Protein AF-A0A0F0ESM4-F1 (afdb_monomer_lite)

pLDDT: mean 70.21, std 18.73, range [29.78, 91.31]

Sequence (349 aa):
MLACLIRNGVKQRDPADWIFMKKVTIARRLRLSEATVYRCLAALEGAGLIEREEQRQSACNLKALGRIRLSVQAIWNLGLASTQTSREMVATARTIDLQDRGPTRRLPNLAPVRDVNLPPQQSSSKKQSPGASPFIRVLGKAVPSELAWLVTQNGLALTGLFALMKRAKAVGHRLSSVIAVVSDALIPLKGRELFAYIQALLSKTVDYTFVAEQQATQAQADRAKGEAAAAVAAEISDVVSRLRGVQVTRADGAVLSVDEASVVIEKAGRRAAAPHGLALDLLREMAASQANDGQLAFARPCPDPVKRGRSLAVMEAQLAAARGILRGGSLPAHLTRCATRPALQGGEG

Radius of gyration: 39.27 Å; chains: 1; bounding box: 114×88×101 Å

Secondary structure (DSSP, 8-state):
-HHHHHHHH--SS-TTSPB---HHHHHHHHT--HHHHHHHHHHHHHTTSEEE------TTS--PPPPEEE-HHHHHHTT---S--SSS--S--------------------------------------SS--SEEEETTEEEEHHHHHHHHTS---HHHHHHHHHHHHHHT--HHHHHHHHHHHHSS--HHHHHHHHHHHHTS---HHHHHHHHHHHHHHHHHHHHHHHHHHHHHHHHHHHHTT-EEE-TTSPEEEE-SS-EEEEETTEEEEE-TTT-HHHHHHHHHHHHH-SS----PPPP-----TTHHHHHHHHHHHHHHHHH----------------------

Structure (mmCIF, N/CA/C/O backbone):
data_AF-A0A0F0ESM4-F1
#
_entry.id   AF-A0A0F0ESM4-F1
#
loop_
_atom_site.group_PDB
_atom_site.id
_atom_site.type_symbol
_atom_site.label_atom_id
_atom_site.label_alt_id
_atom_site.label_comp_id
_atom_site.label_asym_id
_atom_site.label_entity_id
_atom_site.label_seq_id
_atom_site.pdbx_PDB_ins_code
_atom_site.Cartn_x
_atom_site.Cartn_y
_atom_site.Cartn_z
_atom_site.occupancy
_atom_site.B_iso_or_equiv
_atom_site.auth_seq_id
_atom_site.auth_comp_id
_atom_site.auth_asym_id
_atom_site.auth_atom_id
_atom_site.pdbx_PDB_model_num
ATOM 1 N N . MET A 1 1 ? 4.272 4.291 -19.630 1.00 78.56 1 MET A N 1
ATOM 2 C CA . MET A 1 1 ? 3.564 5.531 -19.231 1.00 78.56 1 MET A CA 1
ATOM 3 C C . MET A 1 1 ? 2.651 6.082 -20.328 1.00 78.56 1 MET A C 1
ATOM 5 O O . MET A 1 1 ? 1.494 6.331 -20.021 1.00 78.56 1 MET A O 1
ATOM 9 N N . LEU A 1 2 ? 3.102 6.205 -21.584 1.00 79.88 2 LEU A N 1
ATOM 10 C CA . LEU A 1 2 ? 2.276 6.682 -22.710 1.00 79.88 2 LEU A CA 1
ATOM 11 C C . LEU A 1 2 ? 0.909 5.972 -22.819 1.00 79.88 2 LEU A C 1
ATOM 13 O O . LEU A 1 2 ? -0.123 6.629 -22.870 1.00 79.88 2 LEU A O 1
ATOM 17 N N . ALA A 1 3 ? 0.875 4.640 -22.705 1.00 81.06 3 ALA A N 1
ATOM 18 C CA . ALA A 1 3 ? -0.374 3.866 -22.694 1.00 81.06 3 ALA A CA 1
ATOM 19 C C . ALA A 1 3 ? -1.364 4.275 -21.581 1.00 81.06 3 ALA A C 1
ATOM 21 O O . ALA A 1 3 ? -2.575 4.216 -21.768 1.00 81.06 3 ALA A O 1
ATOM 22 N N . CYS A 1 4 ? -0.870 4.719 -20.420 1.00 81.69 4 CYS A N 1
ATOM 23 C CA . CYS A 1 4 ? -1.721 5.209 -19.334 1.00 81.69 4 CYS A CA 1
ATOM 24 C C . CYS A 1 4 ? -2.320 6.582 -19.654 1.00 81.69 4 CYS A C 1
ATOM 26 O O . CYS A 1 4 ? -3.448 6.844 -19.242 1.00 81.69 4 CYS A O 1
ATOM 28 N N . LEU A 1 5 ? -1.599 7.437 -20.386 1.00 82.00 5 LEU A N 1
ATOM 29 C CA . LEU A 1 5 ? -2.140 8.707 -20.876 1.00 82.00 5 LEU A CA 1
ATOM 30 C C . LEU A 1 5 ? -3.226 8.453 -21.925 1.00 82.00 5 LEU A C 1
ATOM 32 O O . LEU A 1 5 ? -4.318 8.998 -21.807 1.00 82.00 5 LEU A O 1
ATOM 36 N N . ILE A 1 6 ? -2.968 7.546 -22.872 1.00 83.31 6 ILE A N 1
ATOM 37 C CA . ILE A 1 6 ? -3.933 7.176 -23.917 1.00 83.31 6 ILE A CA 1
ATOM 38 C C . ILE A 1 6 ? -5.213 6.611 -23.304 1.00 83.31 6 ILE A C 1
ATOM 40 O O . ILE A 1 6 ? -6.299 7.118 -23.555 1.00 83.31 6 ILE A O 1
ATOM 44 N N . ARG A 1 7 ? -5.089 5.612 -22.428 1.00 81.62 7 ARG A N 1
ATOM 45 C CA . ARG A 1 7 ? -6.242 4.911 -21.848 1.00 81.62 7 ARG A CA 1
ATOM 46 C C . ARG A 1 7 ? -7.149 5.800 -20.996 1.00 81.62 7 ARG A C 1
ATOM 48 O O . ARG A 1 7 ? -8.327 5.498 -20.854 1.00 81.62 7 ARG A O 1
ATOM 55 N N . ASN A 1 8 ? -6.596 6.828 -20.357 1.00 77.62 8 ASN A N 1
ATOM 56 C CA . ASN A 1 8 ? -7.287 7.540 -19.279 1.00 77.62 8 ASN A CA 1
ATOM 57 C C . ASN A 1 8 ? -7.482 9.031 -19.539 1.00 77.62 8 ASN A C 1
ATOM 59 O O . ASN A 1 8 ? -8.135 9.694 -18.738 1.00 77.62 8 ASN A O 1
ATOM 63 N N . GLY A 1 9 ? -6.852 9.561 -20.582 1.00 71.62 9 GLY A N 1
ATOM 64 C CA . GLY A 1 9 ? -6.777 10.990 -20.831 1.00 71.62 9 GLY A CA 1
ATOM 65 C C . GLY A 1 9 ? -7.194 11.393 -22.237 1.00 71.62 9 GLY A C 1
ATOM 66 O O . GLY A 1 9 ? -7.845 12.420 -22.388 1.00 71.62 9 GLY A O 1
ATOM 67 N N . VAL A 1 10 ? -6.845 10.601 -23.254 1.00 79.69 10 VAL A N 1
ATOM 68 C CA . VAL A 1 10 ? -7.105 10.957 -24.655 1.00 79.69 10 VAL A CA 1
ATOM 69 C C . VAL A 1 10 ? -8.599 10.846 -24.955 1.00 79.69 10 VAL A C 1
ATOM 71 O O . VAL A 1 10 ? -9.215 9.801 -24.735 1.00 79.69 10 VAL A O 1
ATOM 74 N N . LYS A 1 11 ? -9.186 11.925 -25.481 1.00 79.56 11 LYS A N 1
ATOM 75 C CA . LYS A 1 11 ? -10.552 11.909 -26.010 1.00 79.56 11 LYS A CA 1
ATOM 76 C C . LYS A 1 11 ? -10.543 11.130 -27.325 1.00 79.56 11 LYS A C 1
ATOM 78 O O . LYS A 1 11 ? -9.785 11.456 -28.227 1.00 79.56 11 LYS A O 1
ATOM 83 N N . GLN A 1 12 ? -11.397 10.114 -27.449 1.00 71.81 12 GLN A N 1
ATOM 84 C CA . GLN A 1 12 ? -11.452 9.271 -28.656 1.00 71.81 12 GLN A CA 1
ATOM 85 C C . GLN A 1 12 ? -11.891 10.030 -29.915 1.00 71.81 12 GLN A C 1
ATOM 87 O O . GLN A 1 12 ? -11.566 9.606 -31.017 1.00 71.81 12 GLN A O 1
ATOM 92 N N . ARG A 1 13 ? -12.644 11.125 -29.748 1.00 71.94 13 ARG A N 1
ATOM 93 C CA . ARG A 1 13 ? -13.115 11.961 -30.859 1.00 71.94 13 ARG A CA 1
ATOM 94 C C . ARG A 1 13 ? -12.025 12.907 -31.364 1.00 71.94 13 ARG A C 1
ATOM 96 O O . ARG A 1 13 ? -11.857 13.013 -32.567 1.00 71.94 13 ARG A O 1
ATOM 103 N N . ASP A 1 14 ? -11.241 13.477 -30.445 1.00 79.56 14 ASP A N 1
ATOM 104 C CA . ASP A 1 14 ? -10.192 14.456 -30.742 1.00 79.56 14 ASP A CA 1
ATOM 105 C C . ASP A 1 14 ? -8.893 14.097 -30.000 1.00 79.56 14 ASP A C 1
ATOM 107 O O . ASP A 1 14 ? -8.667 14.551 -28.871 1.00 79.56 14 ASP A O 1
ATOM 111 N N . PRO A 1 15 ? -8.012 13.275 -30.600 1.00 77.62 15 PRO A N 1
ATOM 112 C CA . PRO A 1 15 ? -6.789 12.823 -29.940 1.00 77.62 15 PRO A CA 1
ATOM 113 C C . PRO A 1 15 ? -5.723 13.923 -29.795 1.00 77.62 15 PRO A C 1
ATOM 115 O O . PRO A 1 15 ? -4.768 13.747 -29.038 1.00 77.62 15 PRO A O 1
ATOM 118 N N . ALA A 1 16 ? -5.892 15.045 -30.505 1.00 78.50 16 ALA A N 1
ATOM 119 C CA . ALA A 1 16 ? -5.021 16.219 -30.457 1.00 78.50 16 ALA A CA 1
ATOM 120 C C . ALA A 1 16 ? -5.404 17.232 -29.361 1.00 78.50 16 ALA A C 1
ATOM 122 O O . ALA A 1 16 ? -4.662 18.189 -29.127 1.00 78.50 16 ALA A O 1
ATOM 123 N N . ASP A 1 17 ? -6.550 17.045 -28.699 1.00 83.19 17 ASP A N 1
ATOM 124 C CA . ASP A 1 17 ? -7.025 17.980 -27.682 1.00 83.19 17 ASP A CA 1
ATOM 125 C C . ASP A 1 17 ? -6.232 17.863 -26.367 1.00 83.19 17 ASP A C 1
ATOM 127 O O . ASP A 1 17 ? -5.601 16.852 -26.044 1.00 83.19 17 ASP A O 1
ATOM 131 N N . TRP A 1 18 ? -6.275 18.935 -25.586 1.00 83.50 18 TRP A N 1
ATOM 132 C CA . TRP A 1 18 ? -5.591 19.068 -24.315 1.00 83.50 18 TRP A CA 1
ATOM 133 C C . TRP A 1 18 ? -6.211 18.180 -23.230 1.00 83.50 18 TRP A C 1
ATOM 135 O O . TRP A 1 18 ? -7.391 18.269 -22.887 1.00 83.50 18 TRP A O 1
ATOM 145 N N . ILE A 1 19 ? -5.370 17.358 -22.612 1.00 85.19 19 ILE A N 1
ATOM 146 C CA . ILE A 1 19 ? -5.735 16.412 -21.563 1.00 85.19 19 ILE A CA 1
ATOM 147 C C . ILE A 1 19 ? -5.341 16.989 -20.212 1.00 85.19 19 ILE A C 1
ATOM 149 O O . ILE A 1 19 ? -4.176 17.303 -19.952 1.00 85.19 19 ILE A O 1
ATOM 153 N N . PHE A 1 20 ? -6.308 17.050 -19.301 1.00 83.31 20 PHE A N 1
ATOM 154 C CA . PHE A 1 20 ? -6.043 17.364 -17.907 1.00 83.31 20 PHE A CA 1
ATOM 155 C C . PHE A 1 20 ? -5.960 16.083 -17.074 1.00 83.31 20 PHE A C 1
ATOM 157 O O . PHE A 1 20 ? -6.947 15.366 -16.912 1.00 83.31 20 PHE A O 1
ATOM 164 N N . MET A 1 21 ? -4.787 15.797 -16.506 1.00 78.69 21 MET A N 1
ATOM 165 C CA . MET A 1 21 ? -4.606 14.664 -15.598 1.00 78.69 21 MET A CA 1
ATOM 166 C C . MET A 1 21 ? -3.721 15.046 -14.413 1.00 78.69 21 MET A C 1
ATOM 168 O O . MET A 1 21 ? -2.593 15.512 -14.575 1.00 78.69 21 MET A O 1
ATOM 172 N N . LYS A 1 22 ? -4.225 14.822 -13.193 1.00 80.25 22 LYS A N 1
ATOM 173 C CA . LYS A 1 22 ? -3.460 15.079 -11.965 1.00 80.25 22 LYS A CA 1
ATOM 174 C C . LYS A 1 22 ? -2.271 14.114 -11.867 1.00 80.25 22 LYS A C 1
ATOM 176 O O . LYS A 1 22 ? -2.412 12.914 -12.106 1.00 80.25 22 LYS A O 1
ATOM 181 N N . LYS A 1 23 ? -1.116 14.620 -11.420 1.00 78.56 23 LYS A N 1
ATOM 182 C CA . LYS A 1 23 ? 0.131 13.843 -11.243 1.00 78.56 23 LYS A CA 1
ATOM 183 C C . LYS A 1 23 ? -0.050 12.668 -10.293 1.00 78.56 23 LYS A C 1
ATOM 185 O O . LYS A 1 23 ? 0.299 11.545 -10.638 1.00 78.56 23 LYS A O 1
ATOM 190 N N . VAL A 1 24 ? -0.700 12.930 -9.159 1.00 82.00 24 VAL A N 1
ATOM 191 C CA . VAL A 1 24 ? -1.067 11.927 -8.151 1.00 82.00 24 VAL A CA 1
ATOM 192 C C . VAL A 1 24 ? -1.849 10.774 -8.789 1.00 82.00 24 VAL A C 1
ATOM 194 O O . VAL A 1 24 ? -1.644 9.611 -8.456 1.00 82.00 24 VAL A O 1
ATOM 197 N N . THR A 1 25 ? -2.739 11.074 -9.741 1.00 84.12 25 THR A N 1
ATOM 198 C CA . THR A 1 25 ? -3.546 10.060 -10.428 1.00 84.12 25 THR A CA 1
ATOM 199 C C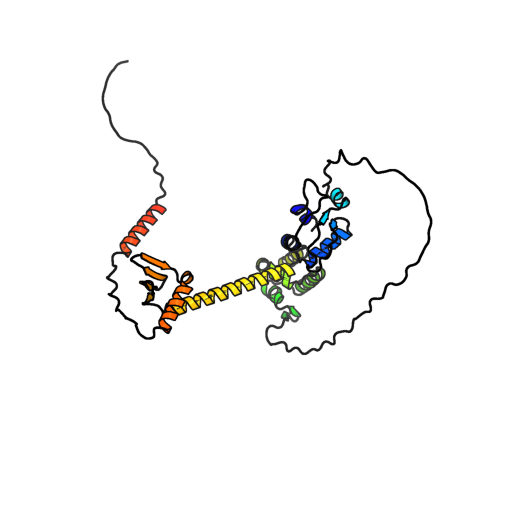 . THR A 1 25 ? -2.692 9.193 -11.350 1.00 84.12 25 THR A C 1
ATOM 201 O O . THR A 1 25 ? -2.865 7.976 -11.349 1.00 84.12 25 THR A O 1
ATOM 204 N N . ILE A 1 26 ? -1.749 9.787 -12.091 1.00 84.12 26 ILE A N 1
ATOM 205 C CA . ILE A 1 26 ? -0.805 9.044 -12.943 1.00 84.12 26 ILE A CA 1
ATOM 206 C C . ILE A 1 26 ? 0.100 8.158 -12.080 1.00 84.12 26 ILE A C 1
ATOM 208 O O . ILE A 1 26 ? 0.214 6.961 -12.342 1.00 84.12 26 ILE A O 1
ATOM 212 N N . ALA A 1 27 ? 0.683 8.734 -11.027 1.00 86.25 27 ALA A N 1
ATOM 213 C CA . ALA A 1 27 ? 1.544 8.051 -10.066 1.00 86.25 27 ALA A CA 1
ATOM 214 C C . ALA A 1 27 ? 0.832 6.844 -9.442 1.00 86.25 27 ALA A C 1
ATOM 216 O O . ALA A 1 27 ? 1.326 5.719 -9.505 1.00 86.25 27 ALA A O 1
ATOM 217 N N . ARG A 1 28 ? -0.398 7.041 -8.951 1.00 84.88 28 ARG A N 1
ATOM 218 C CA . ARG A 1 28 ? -1.210 5.976 -8.349 1.00 84.88 28 ARG A CA 1
ATOM 219 C C . ARG A 1 28 ? -1.570 4.872 -9.342 1.00 84.88 28 ARG A C 1
ATOM 221 O O . ARG A 1 28 ? -1.505 3.700 -8.985 1.00 84.88 28 ARG A O 1
ATOM 228 N N . ARG A 1 29 ? -1.948 5.218 -10.579 1.00 85.38 29 ARG A N 1
ATOM 229 C CA . ARG A 1 29 ? -2.341 4.225 -11.599 1.00 85.38 29 ARG A CA 1
ATOM 230 C C . ARG A 1 29 ? -1.160 3.407 -12.108 1.00 85.38 29 ARG A C 1
ATOM 232 O O . ARG A 1 29 ? -1.324 2.223 -12.374 1.00 85.38 29 ARG A O 1
ATOM 239 N N . LEU A 1 30 ? 0.009 4.029 -12.232 1.00 85.06 30 LEU A N 1
ATOM 240 C CA . LEU A 1 30 ? 1.229 3.356 -12.676 1.00 85.06 30 LEU A CA 1
ATOM 241 C C . LEU A 1 30 ? 2.026 2.725 -11.528 1.00 85.06 30 LEU A C 1
ATOM 243 O O . LEU A 1 30 ? 2.968 1.991 -11.804 1.00 85.06 30 LEU A O 1
ATOM 247 N N . ARG A 1 31 ? 1.650 2.987 -10.267 1.00 84.12 31 ARG A N 1
ATOM 248 C CA . ARG A 1 31 ? 2.426 2.630 -9.066 1.00 84.12 31 ARG A CA 1
ATOM 249 C C . ARG A 1 31 ? 3.876 3.116 -9.165 1.00 84.12 31 ARG A C 1
ATOM 251 O O . ARG A 1 31 ? 4.817 2.375 -8.895 1.00 84.12 31 ARG A O 1
ATOM 258 N N . LEU A 1 32 ? 4.025 4.364 -9.600 1.00 86.31 32 LEU A N 1
ATOM 259 C CA . LEU A 1 32 ? 5.301 5.061 -9.722 1.00 86.31 32 LEU A CA 1
ATOM 260 C C . LEU A 1 32 ? 5.313 6.269 -8.793 1.00 86.31 32 LEU A C 1
ATOM 262 O O . LEU A 1 32 ? 4.263 6.858 -8.531 1.00 86.31 32 LEU A O 1
ATOM 266 N N . SER A 1 33 ? 6.498 6.673 -8.340 1.00 84.19 33 SER A N 1
ATOM 267 C CA . SER A 1 33 ? 6.639 7.925 -7.597 1.00 84.19 33 SER A CA 1
ATOM 268 C C . SER A 1 33 ? 6.322 9.126 -8.497 1.00 84.19 33 SER A C 1
ATOM 270 O O . SER A 1 33 ? 6.526 9.079 -9.715 1.00 84.19 33 SER A O 1
ATOM 272 N N . GLU A 1 34 ? 5.869 10.242 -7.921 1.00 84.62 34 GLU A N 1
ATOM 273 C CA . GLU A 1 34 ? 5.631 11.457 -8.712 1.00 84.62 34 GLU A CA 1
ATOM 274 C C . GLU A 1 34 ? 6.901 11.928 -9.427 1.00 84.62 34 GLU A C 1
ATOM 276 O O . GLU A 1 34 ? 6.844 12.307 -10.595 1.00 84.62 34 GLU A O 1
ATOM 281 N N . ALA A 1 35 ? 8.061 11.828 -8.770 1.00 81.62 35 ALA A N 1
ATOM 282 C CA . ALA A 1 35 ? 9.357 12.149 -9.361 1.00 81.62 35 ALA A CA 1
ATOM 283 C C . ALA A 1 35 ? 9.656 11.290 -10.601 1.00 81.62 35 ALA A C 1
ATOM 285 O O . ALA A 1 35 ? 10.100 11.818 -11.623 1.00 81.62 35 ALA A O 1
ATOM 286 N N . THR A 1 36 ? 9.364 9.986 -10.549 1.00 86.19 36 THR A N 1
ATOM 287 C CA . THR A 1 36 ? 9.489 9.085 -11.705 1.00 86.19 36 THR A CA 1
ATOM 288 C C . THR A 1 36 ? 8.527 9.497 -12.818 1.00 86.19 36 THR A C 1
ATOM 290 O O . THR A 1 36 ? 8.924 9.554 -13.981 1.00 86.19 36 THR A O 1
ATOM 293 N N . VAL A 1 37 ? 7.287 9.873 -12.480 1.00 86.88 37 VAL A N 1
ATOM 294 C CA . VAL A 1 37 ? 6.314 10.386 -13.459 1.00 86.88 37 VAL A CA 1
ATOM 295 C C . VAL A 1 37 ? 6.855 11.628 -14.169 1.00 86.88 37 VAL A C 1
ATOM 297 O O . VAL A 1 37 ? 6.803 11.677 -15.395 1.00 86.88 37 VAL A O 1
ATOM 300 N N . TYR A 1 38 ? 7.438 12.592 -13.449 1.00 86.12 38 TYR A N 1
ATOM 301 C CA . TYR A 1 38 ? 8.061 13.769 -14.067 1.00 86.12 38 TYR A CA 1
ATOM 302 C C . TYR A 1 38 ? 9.200 13.407 -15.020 1.00 86.12 38 TYR A C 1
ATOM 304 O O . TYR A 1 38 ? 9.242 13.921 -16.136 1.00 86.12 38 TYR A O 1
ATOM 312 N N . ARG A 1 39 ? 10.107 12.514 -14.604 1.00 84.44 39 ARG A N 1
ATOM 313 C CA . ARG A 1 39 ? 11.240 12.077 -15.436 1.00 84.44 39 ARG A CA 1
ATOM 314 C C . ARG A 1 39 ? 10.766 11.394 -16.708 1.00 84.44 39 ARG A C 1
ATOM 316 O O . ARG A 1 39 ? 11.224 11.717 -17.798 1.00 84.44 39 ARG A O 1
ATOM 323 N N . CYS A 1 40 ? 9.815 10.477 -16.579 1.00 86.19 40 CYS A N 1
ATOM 324 C CA . CYS A 1 40 ? 9.265 9.782 -17.726 1.00 86.19 40 CYS A CA 1
ATOM 325 C C . CYS A 1 40 ? 8.470 10.737 -18.629 1.00 86.19 40 CYS A C 1
ATOM 327 O O . CYS A 1 40 ? 8.483 10.561 -19.842 1.00 86.19 40 CYS A O 1
ATOM 329 N N . LEU A 1 41 ? 7.781 11.742 -18.071 1.00 87.19 41 LEU A N 1
ATOM 330 C CA . LEU A 1 41 ? 7.069 12.727 -18.881 1.00 87.19 41 LEU A CA 1
ATOM 331 C C . LEU A 1 41 ? 8.103 13.527 -19.677 1.00 87.19 41 LEU A C 1
ATOM 333 O O . LEU A 1 41 ? 7.881 13.776 -20.860 1.00 87.19 41 LEU A O 1
ATOM 337 N N . ALA A 1 42 ? 9.217 13.926 -19.050 1.00 86.06 42 ALA A N 1
ATOM 338 C CA . ALA A 1 42 ? 10.288 14.682 -19.703 1.00 86.06 42 ALA A CA 1
ATOM 339 C C . ALA A 1 42 ? 10.932 13.871 -20.831 1.00 86.06 42 ALA A C 1
ATOM 341 O O . ALA A 1 42 ? 11.174 14.403 -21.907 1.00 86.06 42 ALA A O 1
ATOM 342 N N . ALA A 1 43 ? 11.117 12.566 -20.624 1.00 88.19 43 ALA A N 1
ATOM 343 C CA . ALA A 1 43 ? 11.586 11.662 -21.668 1.00 88.19 43 ALA A CA 1
ATOM 344 C C . ALA A 1 43 ? 10.604 11.563 -22.852 1.00 88.19 43 ALA A C 1
ATOM 346 O O . ALA A 1 43 ? 11.037 11.547 -23.997 1.00 88.19 43 ALA A O 1
ATOM 347 N N . LEU A 1 44 ? 9.288 11.525 -22.599 1.00 87.81 44 LEU A N 1
ATOM 348 C CA . LEU A 1 44 ? 8.276 11.498 -23.667 1.00 87.81 44 LEU A CA 1
ATOM 349 C C . LEU A 1 44 ? 8.190 12.818 -24.445 1.00 87.81 44 LEU A C 1
ATOM 351 O O . LEU A 1 44 ? 7.929 12.802 -25.644 1.00 87.81 44 LEU A O 1
ATOM 355 N N . GLU A 1 45 ? 8.400 13.943 -23.766 1.00 88.88 45 GLU A N 1
ATOM 356 C CA . GLU A 1 45 ? 8.465 15.272 -24.381 1.00 88.88 45 GLU A CA 1
ATOM 357 C C . GLU A 1 45 ? 9.730 15.418 -25.234 1.00 88.88 45 GLU A C 1
ATOM 359 O O . GLU A 1 45 ? 9.644 15.807 -26.393 1.00 88.88 45 GLU A O 1
ATOM 364 N N . GLY A 1 46 ? 10.888 14.991 -24.718 1.00 85.19 46 GLY A N 1
ATOM 365 C CA . GLY A 1 46 ? 12.139 14.951 -25.484 1.00 85.19 46 GLY A CA 1
ATOM 366 C C . GLY A 1 46 ? 12.097 13.993 -26.680 1.00 85.19 46 GLY A C 1
ATOM 367 O O . GLY A 1 46 ? 12.766 14.233 -27.678 1.00 85.19 46 GLY A O 1
ATOM 368 N N . ALA A 1 47 ? 11.281 12.937 -26.612 1.00 86.75 47 ALA A N 1
ATOM 369 C CA . ALA A 1 47 ? 11.014 12.037 -27.735 1.00 86.75 47 ALA A CA 1
ATOM 370 C C . ALA A 1 47 ? 9.981 12.590 -28.738 1.00 86.75 47 ALA A C 1
ATOM 372 O O . ALA A 1 47 ? 9.635 11.895 -29.691 1.00 86.75 47 ALA A O 1
ATOM 373 N N . GLY A 1 48 ? 9.446 13.796 -28.514 1.00 86.06 48 GLY A N 1
ATOM 374 C CA . GLY A 1 48 ? 8.462 14.425 -29.392 1.00 86.06 48 GLY A CA 1
ATOM 375 C C . GLY A 1 48 ? 7.112 13.709 -29.424 1.00 86.06 48 GLY A C 1
ATOM 376 O O . GLY A 1 48 ? 6.378 13.862 -30.392 1.00 86.06 48 GLY A O 1
ATOM 377 N N . LEU A 1 49 ? 6.769 12.907 -28.406 1.00 87.06 49 LEU A N 1
ATOM 378 C CA . LEU A 1 49 ? 5.513 12.141 -28.361 1.00 87.06 49 LEU A CA 1
ATOM 379 C C . LEU A 1 49 ? 4.381 12.878 -27.635 1.00 87.06 49 LEU A C 1
ATOM 381 O O . LEU A 1 49 ? 3.202 12.587 -27.839 1.00 87.06 49 LEU A O 1
ATOM 385 N N . ILE A 1 50 ? 4.734 13.805 -26.751 1.00 89.12 50 ILE A N 1
ATOM 386 C CA . ILE A 1 50 ? 3.780 14.622 -26.007 1.00 89.12 50 ILE A CA 1
ATOM 387 C C . ILE A 1 50 ? 4.228 16.074 -26.030 1.00 89.12 50 ILE A C 1
ATOM 389 O O . ILE A 1 50 ? 5.423 16.360 -26.047 1.00 89.12 50 ILE A O 1
ATOM 393 N N . GLU A 1 51 ? 3.263 16.972 -25.932 1.00 88.19 51 GLU A N 1
ATOM 394 C CA . GLU A 1 51 ? 3.496 18.396 -25.755 1.00 88.19 51 GLU A CA 1
ATOM 395 C C . GLU A 1 51 ? 2.821 18.851 -24.465 1.00 88.19 51 GLU A C 1
ATOM 397 O O . GLU A 1 51 ? 1.753 18.355 -24.083 1.00 88.19 51 GLU A O 1
ATOM 402 N N . ARG A 1 52 ? 3.465 19.779 -23.760 1.00 85.81 52 ARG A N 1
ATOM 403 C CA . ARG A 1 52 ? 2.956 20.308 -22.498 1.00 85.81 52 ARG A CA 1
ATOM 404 C C . ARG A 1 52 ? 2.662 21.783 -22.624 1.00 85.81 52 ARG A C 1
ATOM 406 O O . ARG A 1 52 ? 3.462 22.539 -23.162 1.00 85.81 52 ARG A O 1
ATOM 413 N N . GLU A 1 53 ? 1.528 22.182 -22.072 1.00 81.75 53 GLU A N 1
ATOM 414 C CA . GLU A 1 53 ? 1.198 23.586 -21.918 1.00 81.75 53 GLU A CA 1
ATOM 415 C C . GLU A 1 53 ? 2.185 24.222 -20.934 1.00 81.75 53 GLU A C 1
ATOM 417 O O . GLU A 1 53 ? 2.394 23.720 -19.820 1.00 81.75 53 GLU A O 1
ATOM 422 N N . GLU A 1 54 ? 2.822 25.310 -21.368 1.00 63.84 54 GLU A N 1
ATOM 423 C CA . GLU A 1 54 ? 3.821 26.013 -20.578 1.00 63.84 54 GLU A CA 1
ATOM 424 C C . GLU A 1 54 ? 3.170 26.564 -19.305 1.00 63.84 54 GLU A C 1
ATOM 426 O O . GLU A 1 54 ? 2.207 27.335 -19.326 1.00 63.84 54 GLU A O 1
ATOM 431 N N . GLN A 1 55 ? 3.666 26.105 -18.159 1.00 65.19 55 GLN A N 1
ATOM 432 C CA . GLN A 1 55 ? 3.085 26.451 -16.871 1.00 65.19 55 GLN A CA 1
ATOM 433 C C . GLN A 1 55 ? 3.414 27.905 -16.540 1.00 65.19 55 GLN A C 1
ATOM 435 O O . GLN A 1 55 ? 4.523 28.205 -16.092 1.00 65.19 55 GLN A O 1
ATOM 440 N N . ARG A 1 56 ? 2.440 28.809 -16.676 1.00 52.97 56 ARG A N 1
ATOM 441 C CA . ARG A 1 56 ? 2.559 30.139 -16.071 1.00 52.97 56 ARG A CA 1
ATOM 442 C C . ARG A 1 56 ? 2.581 29.974 -14.552 1.00 52.97 56 ARG A C 1
ATOM 444 O O . ARG A 1 56 ? 1.631 29.476 -13.951 1.00 52.97 56 ARG A O 1
ATOM 451 N N . GLN A 1 57 ? 3.703 30.335 -13.936 1.00 50.88 57 GLN A N 1
ATOM 452 C CA . GLN A 1 57 ? 3.854 30.319 -12.485 1.00 50.88 57 GLN A CA 1
ATOM 453 C C . GLN A 1 57 ? 2.955 31.410 -11.889 1.00 50.88 57 GLN A C 1
ATOM 455 O O . GLN A 1 57 ? 3.274 32.590 -11.985 1.00 50.88 57 GLN A O 1
ATOM 460 N N . SER A 1 58 ? 1.833 31.037 -11.272 1.00 46.75 58 SER A N 1
ATOM 461 C CA . SER A 1 58 ? 1.159 31.936 -10.327 1.00 46.75 58 SER A CA 1
ATOM 462 C C . SER A 1 58 ? 1.930 31.916 -9.009 1.00 46.75 58 SER A C 1
ATOM 464 O O . SER A 1 58 ? 2.269 30.843 -8.511 1.00 46.75 58 SER A O 1
ATOM 466 N N . ALA A 1 59 ? 2.183 33.100 -8.446 1.00 50.75 59 ALA A N 1
ATOM 467 C CA . ALA A 1 59 ? 3.089 33.368 -7.321 1.00 50.75 59 ALA A CA 1
ATOM 468 C C . ALA A 1 59 ? 2.862 32.543 -6.033 1.00 50.75 59 ALA A C 1
ATOM 470 O O . ALA A 1 59 ? 3.691 32.571 -5.131 1.00 50.75 59 ALA A O 1
ATOM 471 N N . CYS A 1 60 ? 1.764 31.797 -5.933 1.00 51.19 60 CYS A N 1
ATOM 472 C CA . CYS A 1 60 ? 1.328 31.108 -4.723 1.00 51.19 60 CYS A CA 1
ATOM 473 C C . CYS A 1 60 ? 1.070 29.599 -4.901 1.00 51.19 60 CYS A C 1
ATOM 475 O O . CYS A 1 60 ? 0.578 28.970 -3.968 1.00 51.19 60 CYS A O 1
ATOM 477 N N . ASN A 1 61 ? 1.400 28.977 -6.045 1.00 49.84 61 ASN A N 1
ATOM 478 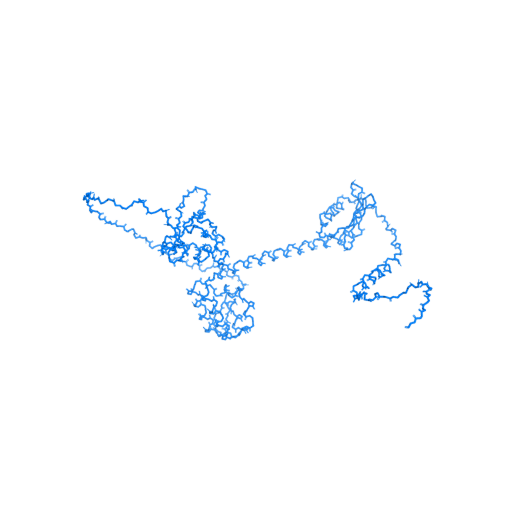C CA . ASN A 1 61 ? 1.167 27.536 -6.217 1.00 49.84 61 ASN A CA 1
ATOM 479 C C . ASN A 1 61 ? 2.288 26.801 -6.972 1.00 49.84 61 ASN A C 1
ATOM 481 O O . ASN A 1 61 ? 2.620 27.104 -8.118 1.00 49.84 61 ASN A O 1
ATOM 485 N N . LEU A 1 62 ? 2.849 25.776 -6.326 1.00 52.22 62 LEU A N 1
ATOM 486 C CA . LEU A 1 62 ? 3.843 24.865 -6.894 1.00 52.22 62 LEU A CA 1
ATOM 487 C C . LEU A 1 62 ? 3.246 24.089 -8.083 1.00 52.22 62 LEU A C 1
ATOM 489 O O . LEU A 1 62 ? 2.425 23.198 -7.902 1.00 52.22 62 LEU A O 1
ATOM 493 N N . LYS A 1 63 ? 3.687 24.430 -9.303 1.00 51.09 63 LYS A N 1
ATOM 494 C CA . LYS A 1 63 ? 3.657 23.663 -10.573 1.00 51.09 63 LYS A CA 1
ATOM 495 C C . LYS A 1 63 ? 2.665 22.478 -10.666 1.00 51.09 63 LYS A C 1
ATOM 497 O O . LYS A 1 63 ? 3.067 21.361 -11.016 1.00 51.09 63 LYS A O 1
ATOM 502 N N . ALA A 1 64 ? 1.364 22.689 -10.473 1.00 52.34 64 ALA A N 1
ATOM 503 C CA . ALA A 1 64 ? 0.331 21.723 -10.871 1.00 52.34 64 ALA A CA 1
ATOM 504 C C . ALA A 1 64 ? 0.335 21.611 -12.411 1.00 52.34 64 ALA A C 1
ATOM 506 O O . ALA A 1 64 ? 0.394 22.640 -13.077 1.00 52.34 64 ALA A O 1
ATOM 507 N N . LEU A 1 65 ? 0.410 20.399 -12.994 1.00 56.78 65 LEU A N 1
ATOM 508 C CA . LEU A 1 65 ? 0.646 20.230 -14.446 1.00 56.78 65 LEU A CA 1
ATOM 509 C C . LEU A 1 65 ? -0.339 21.057 -15.278 1.00 56.78 65 LEU A C 1
ATOM 511 O O . LEU A 1 65 ? -1.548 20.945 -15.079 1.00 56.78 65 LEU A O 1
ATOM 515 N N . GLY A 1 66 ? 0.227 21.828 -16.212 1.00 64.44 66 GLY A N 1
ATOM 516 C CA . GLY A 1 66 ? -0.477 22.344 -17.379 1.00 64.44 66 GLY A CA 1
ATOM 517 C C . GLY A 1 66 ? -0.987 21.182 -18.224 1.00 64.44 66 GLY A C 1
ATOM 518 O O . GLY A 1 66 ? -0.572 20.029 -18.042 1.00 64.44 66 GLY A O 1
ATOM 519 N N . ARG A 1 67 ? -1.946 21.460 -19.096 1.00 79.56 67 ARG A N 1
ATOM 520 C CA . ARG A 1 67 ? -2.585 20.421 -19.897 1.00 79.56 67 ARG A CA 1
ATOM 521 C C . ARG A 1 67 ? -1.530 19.708 -20.763 1.00 79.56 67 ARG A C 1
ATOM 523 O O . ARG A 1 67 ? -0.533 20.305 -21.163 1.00 79.56 67 ARG A O 1
ATOM 530 N N . ILE A 1 68 ? -1.712 18.412 -21.009 1.00 87.19 68 ILE A N 1
ATOM 531 C CA . ILE A 1 68 ? -0.815 17.597 -21.846 1.00 87.19 68 ILE A CA 1
ATOM 532 C C . ILE A 1 68 ? -1.568 17.251 -23.125 1.00 87.19 68 ILE A C 1
ATOM 534 O O . ILE A 1 68 ? -2.706 16.807 -23.034 1.00 87.19 68 ILE A O 1
ATOM 538 N N . ARG A 1 69 ? -0.956 17.389 -24.298 1.00 87.75 69 ARG A N 1
ATOM 539 C CA . ARG A 1 69 ? -1.517 16.878 -25.558 1.00 87.75 69 ARG A CA 1
ATOM 540 C C . ARG A 1 69 ? -0.573 15.872 -26.204 1.00 87.75 69 ARG A C 1
ATOM 542 O O . ARG A 1 69 ? 0.626 15.869 -25.919 1.00 87.75 69 ARG A O 1
ATOM 549 N N . LEU A 1 70 ? -1.111 14.993 -27.043 1.00 86.88 70 LEU A N 1
ATOM 550 C CA . LEU A 1 70 ? -0.280 14.161 -27.910 1.00 86.88 70 LEU A CA 1
ATOM 551 C C . LEU A 1 70 ? 0.257 15.025 -29.051 1.00 86.88 70 LEU A C 1
ATOM 553 O O . LEU A 1 70 ? -0.469 15.866 -29.580 1.00 86.88 70 LEU A O 1
ATOM 557 N N . SER A 1 71 ? 1.518 14.819 -29.425 1.00 87.56 71 SER A N 1
ATOM 558 C CA . SER A 1 71 ? 2.049 15.452 -30.630 1.00 87.56 71 SER A CA 1
ATOM 559 C C . SER A 1 71 ? 1.407 14.837 -31.873 1.00 87.56 71 SER A C 1
ATOM 561 O O . SER A 1 71 ? 0.952 13.686 -31.861 1.00 87.56 71 SER A O 1
ATOM 563 N N . VAL A 1 72 ? 1.437 15.570 -32.985 1.00 83.88 72 VAL A N 1
ATOM 564 C CA . VAL A 1 72 ? 0.948 15.064 -34.278 1.00 83.88 72 VAL A CA 1
ATOM 565 C C . VAL A 1 72 ? 1.682 13.772 -34.672 1.00 83.88 72 VAL A C 1
ATOM 567 O O . VAL A 1 72 ? 1.071 12.809 -35.133 1.00 83.88 72 VAL A O 1
ATOM 570 N N . GLN A 1 73 ? 2.983 13.701 -34.376 1.00 84.88 73 GLN A N 1
ATOM 571 C CA . GLN A 1 73 ? 3.816 12.530 -34.637 1.00 84.88 73 GLN A CA 1
ATOM 572 C C . GLN A 1 73 ? 3.382 11.307 -33.815 1.00 84.88 73 GLN A C 1
ATOM 574 O O . GLN A 1 73 ? 3.333 10.196 -34.340 1.00 84.88 73 GLN A O 1
ATOM 579 N N . ALA A 1 74 ? 3.010 11.494 -32.545 1.00 84.81 74 ALA A N 1
ATOM 580 C CA . ALA A 1 74 ? 2.474 10.411 -31.727 1.00 84.81 74 ALA A CA 1
ATOM 581 C C . ALA A 1 74 ? 1.117 9.923 -32.235 1.00 84.81 74 ALA A C 1
ATOM 583 O O . ALA A 1 74 ? 0.888 8.719 -32.260 1.00 84.81 74 ALA A O 1
ATOM 584 N N . ILE A 1 75 ? 0.233 10.828 -32.661 1.00 84.50 75 ILE A N 1
ATOM 585 C CA . ILE A 1 75 ? -1.094 10.473 -33.186 1.00 84.50 75 ILE A CA 1
ATOM 586 C C . ILE A 1 75 ? -0.963 9.611 -34.447 1.00 84.50 75 ILE A C 1
ATOM 588 O O . ILE A 1 75 ? -1.633 8.580 -34.549 1.00 84.50 75 ILE A O 1
ATOM 592 N N . TRP A 1 76 ? -0.058 9.981 -35.361 1.00 83.56 76 TRP A N 1
ATOM 593 C CA . TRP A 1 76 ? 0.254 9.174 -36.543 1.00 83.56 76 TRP A CA 1
ATOM 594 C C . TRP A 1 76 ? 0.861 7.817 -36.178 1.00 83.56 76 TRP A C 1
ATOM 596 O O . TRP A 1 76 ? 0.366 6.790 -36.636 1.00 83.56 76 TRP A O 1
ATOM 606 N N . ASN A 1 77 ? 1.866 7.787 -35.299 1.00 83.62 77 ASN A N 1
ATOM 607 C CA . ASN A 1 77 ? 2.534 6.543 -34.897 1.00 83.62 77 ASN A CA 1
ATOM 608 C C . ASN A 1 77 ? 1.613 5.575 -34.137 1.00 83.62 77 ASN A C 1
ATOM 610 O O . ASN A 1 77 ? 1.812 4.364 -34.180 1.00 83.62 77 ASN A O 1
ATOM 614 N N . LEU A 1 78 ? 0.619 6.099 -33.419 1.00 80.88 78 LEU A N 1
ATOM 615 C CA . LEU A 1 78 ? -0.356 5.306 -32.669 1.00 80.88 78 LEU A CA 1
ATOM 616 C C . LEU A 1 78 ? -1.549 4.860 -33.528 1.00 80.88 78 LEU A C 1
ATOM 618 O O . LEU A 1 78 ? -2.424 4.168 -33.011 1.00 80.88 78 LEU A O 1
ATOM 622 N N . GLY A 1 79 ? -1.617 5.269 -34.802 1.00 79.31 79 GLY A N 1
ATOM 623 C CA . GLY A 1 79 ? -2.758 4.987 -35.676 1.00 79.31 79 GLY A CA 1
ATOM 624 C C . GLY A 1 79 ? -4.061 5.636 -35.196 1.00 79.31 79 GLY A C 1
ATOM 625 O O . GLY A 1 79 ? -5.143 5.188 -35.557 1.00 79.31 79 GLY A O 1
ATOM 626 N N . LEU A 1 80 ? -3.965 6.677 -34.359 1.00 74.06 80 LEU A N 1
ATOM 627 C CA . LEU A 1 80 ? -5.111 7.412 -33.813 1.00 74.06 80 LEU A CA 1
ATOM 628 C C . LEU A 1 80 ? -5.591 8.523 -34.754 1.00 74.06 80 LEU A C 1
ATOM 630 O O . LEU A 1 80 ? -6.570 9.199 -34.446 1.00 74.06 80 LEU A O 1
ATOM 634 N N . ALA A 1 81 ? -4.913 8.719 -35.889 1.00 66.75 81 ALA A N 1
ATOM 635 C CA . ALA A 1 81 ? -5.379 9.565 -36.976 1.00 66.75 81 ALA A CA 1
ATOM 636 C C . ALA A 1 81 ? -6.636 8.936 -37.601 1.00 66.75 81 ALA A C 1
ATOM 638 O O . ALA A 1 81 ? -6.570 8.218 -38.595 1.00 66.75 81 ALA A O 1
ATOM 639 N N . SER A 1 82 ? -7.787 9.169 -36.973 1.00 56.00 82 SER A N 1
ATOM 640 C CA . SER A 1 82 ? -9.077 8.854 -37.569 1.00 56.00 82 SER A CA 1
ATOM 641 C C . SER A 1 82 ? -9.223 9.658 -38.859 1.00 56.00 82 SER A C 1
ATOM 643 O O . SER A 1 82 ? -8.946 10.857 -38.897 1.00 56.00 82 SER A O 1
ATOM 645 N N . THR A 1 83 ? -9.650 8.974 -39.913 1.00 51.50 83 THR A N 1
ATOM 646 C CA . THR A 1 83 ? -9.963 9.445 -41.266 1.00 51.50 83 THR A CA 1
ATOM 647 C C . THR A 1 83 ? -11.152 10.417 -41.288 1.00 51.50 83 THR A C 1
ATOM 649 O O . THR A 1 83 ? -12.150 10.187 -41.967 1.00 51.50 83 THR A O 1
ATOM 652 N N . GLN A 1 84 ? -11.073 11.506 -40.527 1.00 47.34 84 GLN A N 1
ATOM 653 C CA . GLN A 1 84 ? -12.016 12.621 -40.556 1.00 47.34 84 GLN A CA 1
ATOM 654 C C . GLN A 1 84 ? -11.238 13.935 -40.613 1.00 47.34 84 GLN A C 1
ATOM 656 O O . GLN A 1 84 ? -11.186 14.720 -39.674 1.00 47.34 84 GLN A O 1
ATOM 661 N N . THR A 1 85 ? -10.612 14.174 -41.760 1.00 43.94 85 THR A N 1
ATOM 662 C CA . THR A 1 85 ? -10.262 15.533 -42.194 1.00 43.94 85 THR A CA 1
ATOM 663 C C . THR A 1 85 ? -10.491 15.667 -43.697 1.00 43.94 85 THR A C 1
ATOM 665 O O . THR A 1 85 ? -9.665 16.168 -44.448 1.00 43.94 85 THR A O 1
ATOM 668 N N . SER A 1 86 ? -11.665 15.237 -44.163 1.00 48.03 86 SER A N 1
ATOM 669 C CA . SER A 1 86 ? -12.264 15.816 -45.367 1.00 48.03 86 SER A CA 1
ATOM 670 C C . SER A 1 86 ? -13.018 17.083 -44.958 1.00 48.03 86 SER A C 1
ATOM 672 O O . SER A 1 86 ? -14.233 17.037 -44.809 1.00 48.03 86 SER A O 1
ATOM 674 N N . ARG A 1 87 ? -12.265 18.169 -44.723 1.00 47.09 87 ARG A N 1
ATOM 675 C CA . ARG A 1 87 ? -12.654 19.598 -44.591 1.00 47.09 87 ARG A CA 1
ATOM 676 C C . ARG A 1 87 ? -11.890 20.259 -43.444 1.00 47.09 87 ARG A C 1
ATOM 678 O O . ARG A 1 87 ? -12.432 20.421 -42.368 1.00 47.09 87 ARG A O 1
ATOM 685 N N . GLU A 1 88 ? -10.626 20.585 -43.699 1.00 46.03 88 GLU A N 1
ATOM 686 C CA . GLU A 1 88 ? -9.933 21.815 -43.252 1.00 46.03 88 GLU A CA 1
ATOM 687 C C . GLU A 1 88 ? -8.429 21.672 -43.534 1.00 46.03 88 GLU A C 1
ATOM 689 O O . GLU A 1 88 ? -7.567 21.766 -42.672 1.00 46.03 88 GLU A O 1
ATOM 694 N N . MET A 1 89 ? -8.101 21.399 -44.798 1.00 45.69 89 MET A N 1
ATOM 695 C CA . MET A 1 89 ? -6.772 21.661 -45.352 1.00 45.69 89 MET A CA 1
ATOM 696 C C . MET A 1 89 ? -6.946 22.231 -46.758 1.00 45.69 89 MET A C 1
ATOM 698 O O . MET A 1 89 ? -6.660 21.572 -47.750 1.00 45.69 89 MET A O 1
ATOM 702 N N . VAL A 1 90 ? -7.453 23.460 -46.843 1.00 46.94 90 VAL A N 1
ATOM 703 C CA . VAL A 1 90 ? -7.184 24.369 -47.965 1.00 46.94 90 VAL A CA 1
ATOM 704 C C . VAL A 1 90 ? -7.060 25.769 -47.365 1.00 46.94 90 VAL A C 1
ATOM 706 O O . VAL A 1 90 ? -7.932 26.174 -46.607 1.00 46.94 90 VAL A O 1
ATOM 709 N N . ALA A 1 91 ? -5.989 26.477 -47.732 1.00 43.41 91 ALA A N 1
ATOM 710 C CA . ALA A 1 91 ? -5.440 27.699 -47.129 1.00 43.41 91 ALA A CA 1
ATOM 711 C C . ALA A 1 91 ? -4.629 27.398 -45.851 1.00 43.41 91 ALA A C 1
ATOM 713 O O . ALA A 1 91 ? -5.184 27.167 -44.793 1.00 43.41 91 ALA A O 1
ATOM 714 N N . THR A 1 92 ? -3.300 27.334 -45.858 1.00 42.81 92 THR A N 1
ATOM 715 C CA . THR A 1 92 ? -2.362 28.227 -46.540 1.00 42.81 92 THR A CA 1
ATOM 716 C C . THR A 1 92 ? -1.031 27.510 -46.774 1.00 42.81 92 THR A C 1
ATOM 718 O O . THR A 1 92 ? -0.187 27.378 -45.895 1.00 42.81 92 THR A O 1
ATOM 721 N N . ALA A 1 93 ? -0.810 27.073 -48.008 1.00 42.09 93 ALA A N 1
ATOM 722 C CA . ALA A 1 93 ? 0.525 26.785 -48.504 1.00 42.09 93 ALA A CA 1
ATOM 723 C C . ALA A 1 93 ? 0.613 27.352 -49.916 1.00 42.09 93 ALA A C 1
ATOM 725 O O . ALA A 1 93 ? 0.047 26.768 -50.839 1.00 42.09 93 ALA A O 1
ATOM 726 N N . ARG A 1 94 ? 1.292 28.503 -50.026 1.00 41.28 94 ARG A N 1
ATOM 727 C CA . ARG A 1 94 ? 2.110 29.007 -51.149 1.00 41.28 94 ARG A CA 1
ATOM 728 C C . ARG A 1 94 ? 1.990 30.526 -51.269 1.00 41.28 94 ARG A C 1
ATOM 730 O O . ARG A 1 94 ? 1.039 31.009 -51.861 1.00 41.28 94 ARG A O 1
ATOM 737 N N . THR A 1 95 ? 3.021 31.222 -50.800 1.00 36.12 95 THR A N 1
ATOM 738 C CA . THR A 1 95 ? 3.793 32.157 -51.633 1.00 36.12 95 THR A CA 1
ATOM 739 C C . THR A 1 95 ? 5.200 32.278 -51.049 1.00 36.12 95 THR A C 1
ATOM 741 O O . THR A 1 95 ? 5.384 32.611 -49.882 1.00 36.12 95 THR A O 1
ATOM 744 N N . ILE A 1 96 ? 6.158 31.918 -51.896 1.00 44.44 96 ILE A N 1
ATOM 745 C CA . ILE A 1 96 ? 7.593 32.225 -51.881 1.00 44.44 96 ILE A CA 1
ATOM 746 C C . ILE A 1 96 ? 7.688 33.773 -52.032 1.00 44.44 96 ILE A C 1
ATOM 748 O O . ILE A 1 96 ? 6.780 34.349 -52.626 1.00 44.44 96 ILE A O 1
ATOM 752 N N . ASP A 1 97 ? 8.606 34.558 -51.458 1.00 34.12 97 ASP A N 1
ATOM 753 C CA . ASP A 1 97 ? 10.033 34.640 -51.783 1.00 34.12 97 ASP A CA 1
ATOM 754 C C . ASP A 1 97 ? 10.691 35.855 -51.071 1.00 34.12 97 ASP A C 1
ATOM 756 O O . ASP A 1 97 ? 10.054 36.891 -50.902 1.00 34.12 97 ASP A O 1
ATOM 760 N N . LEU A 1 98 ? 11.997 35.711 -50.790 1.00 42.31 98 LEU A N 1
ATOM 761 C CA . LEU A 1 98 ? 13.089 36.707 -50.876 1.00 42.31 98 LEU A CA 1
ATOM 762 C C . LEU A 1 98 ? 13.245 37.920 -49.909 1.00 42.31 98 LEU A C 1
ATOM 764 O O . LEU A 1 98 ? 12.356 38.741 -49.729 1.00 42.31 98 LEU A O 1
ATOM 768 N N . GLN A 1 99 ? 14.527 38.086 -49.506 1.00 40.12 99 GLN A N 1
ATOM 769 C CA . GLN A 1 99 ? 15.248 39.218 -48.860 1.00 40.12 99 GLN A CA 1
ATOM 770 C C . GLN A 1 99 ? 15.253 39.197 -47.309 1.00 40.12 99 GLN A C 1
ATOM 772 O O . GLN A 1 99 ? 14.224 38.987 -46.690 1.00 40.12 99 GLN A O 1
ATOM 777 N N . ASP A 1 100 ? 16.357 39.359 -46.566 1.00 34.78 100 ASP A N 1
ATOM 778 C CA . ASP A 1 100 ? 17.678 39.927 -46.856 1.00 34.78 100 ASP A CA 1
ATOM 779 C C . ASP A 1 100 ? 18.737 39.467 -45.809 1.00 34.78 100 ASP A C 1
ATOM 781 O O . ASP A 1 100 ? 18.428 38.873 -44.776 1.00 34.78 100 ASP A O 1
ATOM 785 N N . ARG A 1 101 ? 20.008 39.729 -46.118 1.00 35.50 101 ARG A N 1
ATOM 786 C CA . ARG A 1 101 ? 21.268 39.279 -45.505 1.00 35.50 101 ARG A CA 1
ATOM 787 C C . ARG A 1 101 ? 21.609 39.832 -44.100 1.00 35.50 101 ARG A C 1
ATOM 789 O O . ARG A 1 101 ? 21.750 41.033 -43.925 1.00 35.50 101 ARG A O 1
ATOM 796 N N . GLY A 1 102 ? 22.040 38.911 -43.222 1.00 30.34 102 GLY A N 1
ATOM 797 C CA . GLY A 1 102 ? 23.287 38.963 -42.411 1.00 30.34 102 GLY A CA 1
ATOM 798 C C . GLY A 1 102 ? 23.346 39.824 -41.123 1.00 30.34 102 GLY A C 1
ATOM 799 O O . GLY A 1 102 ? 22.447 40.620 -40.883 1.00 30.34 102 GLY A O 1
ATOM 800 N N . PRO A 1 103 ? 24.423 39.734 -40.294 1.00 43.88 103 PRO A N 1
ATOM 801 C CA . PRO A 1 103 ? 25.534 38.773 -40.293 1.00 43.88 103 PRO A CA 1
ATOM 802 C C . PRO A 1 103 ? 25.818 38.079 -38.926 1.00 43.88 103 PRO A C 1
ATOM 804 O O . PRO A 1 103 ? 25.332 38.440 -37.859 1.00 43.88 103 PRO A O 1
ATOM 807 N N . THR A 1 104 ? 26.689 37.070 -38.999 1.00 47.66 104 THR A N 1
ATOM 808 C CA . THR A 1 104 ? 27.442 36.363 -37.942 1.00 47.66 104 THR A CA 1
ATOM 809 C C . THR A 1 104 ? 27.770 37.139 -36.655 1.00 47.66 104 THR A C 1
ATOM 811 O O . THR A 1 104 ? 28.500 38.130 -36.706 1.00 47.66 104 THR A O 1
ATOM 814 N N . ARG A 1 105 ? 27.443 36.569 -35.479 1.00 36.91 105 ARG A N 1
ATOM 815 C CA . ARG A 1 105 ? 28.184 36.848 -34.231 1.00 36.91 105 ARG A CA 1
ATOM 816 C C . ARG A 1 105 ? 28.157 35.686 -33.223 1.00 36.91 105 ARG A C 1
ATOM 818 O O . ARG A 1 105 ? 27.227 35.517 -32.452 1.00 36.91 105 ARG A O 1
ATOM 825 N N . ARG A 1 106 ? 29.233 34.898 -33.295 1.00 34.84 106 ARG A N 1
ATOM 826 C CA . ARG A 1 106 ? 29.993 34.216 -32.228 1.00 34.84 106 ARG A CA 1
ATOM 827 C C . ARG A 1 106 ? 29.303 33.968 -30.871 1.00 34.84 106 ARG A C 1
ATOM 829 O O . ARG A 1 106 ? 29.038 34.907 -30.128 1.00 34.84 106 ARG A O 1
ATOM 836 N N . LEU A 1 107 ? 29.242 32.684 -30.487 1.00 48.59 107 LEU A N 1
ATOM 837 C CA . LEU A 1 107 ? 29.380 32.263 -29.084 1.00 48.59 107 LEU A CA 1
ATOM 838 C C . LEU A 1 107 ? 30.650 32.891 -28.477 1.00 48.59 107 LEU A C 1
ATOM 840 O O . LEU A 1 107 ? 31.669 32.996 -29.168 1.00 48.59 107 LEU A O 1
ATOM 844 N N . PRO A 1 108 ? 30.619 33.262 -27.187 1.00 46.41 108 PRO A N 1
ATOM 845 C CA . PRO A 1 108 ? 31.317 32.399 -26.233 1.00 46.41 108 PRO A CA 1
ATOM 846 C C . PRO A 1 108 ? 30.656 32.309 -24.843 1.00 46.41 108 PRO A C 1
ATOM 848 O O . PRO A 1 108 ? 29.795 33.101 -24.472 1.00 46.41 108 PRO A O 1
ATOM 851 N N . ASN A 1 109 ? 31.191 31.364 -24.067 1.00 39.62 109 ASN A N 1
ATOM 852 C CA . ASN A 1 109 ? 31.137 31.235 -22.609 1.00 39.62 109 ASN A CA 1
ATOM 853 C C . ASN A 1 109 ? 29.953 30.481 -22.001 1.00 39.62 109 ASN A C 1
ATOM 855 O O . ASN A 1 109 ? 29.087 31.029 -21.323 1.00 39.62 109 ASN A O 1
ATOM 859 N N . LEU A 1 110 ? 30.069 29.152 -22.116 1.00 45.38 110 LEU A N 1
ATOM 860 C CA . LEU A 1 110 ? 29.802 28.257 -20.993 1.00 45.38 110 LEU A CA 1
ATOM 861 C C . LEU A 1 110 ? 30.485 28.802 -19.728 1.00 45.38 110 LEU A C 1
ATOM 863 O O . LEU A 1 110 ? 31.704 28.972 -19.702 1.00 45.38 110 LEU A O 1
ATOM 867 N N . ALA A 1 111 ? 29.714 29.030 -18.671 1.00 41.47 111 ALA A N 1
ATOM 868 C CA . ALA A 1 111 ? 30.275 29.144 -17.334 1.00 41.47 111 ALA A CA 1
ATOM 869 C C . ALA A 1 111 ? 30.647 27.729 -16.847 1.00 41.47 111 ALA A C 1
ATOM 871 O O . ALA A 1 111 ? 29.784 26.845 -16.871 1.00 41.47 111 ALA A O 1
ATOM 872 N N . PRO A 1 112 ? 31.890 27.477 -16.399 1.00 47.53 112 PRO A N 1
ATOM 873 C CA . PRO A 1 112 ? 32.214 26.228 -15.737 1.00 47.53 112 PRO A CA 1
ATOM 874 C C . PRO A 1 112 ? 31.547 26.260 -14.361 1.00 47.53 112 PRO A C 1
ATOM 876 O O . PRO A 1 112 ? 31.903 27.066 -13.498 1.00 47.53 112 PRO A O 1
ATOM 879 N N . VAL A 1 113 ? 30.543 25.406 -14.161 1.00 44.34 113 VAL A N 1
ATOM 880 C CA . VAL A 1 113 ? 30.003 25.132 -12.828 1.00 44.34 113 VAL A CA 1
ATOM 881 C C . VAL A 1 113 ? 31.148 24.539 -12.018 1.00 44.34 113 VAL A C 1
ATOM 883 O O . VAL A 1 113 ? 31.591 23.424 -12.276 1.00 44.34 113 VAL A O 1
ATOM 886 N N . ARG A 1 114 ? 31.675 25.339 -11.089 1.00 40.75 114 ARG A N 1
ATOM 887 C CA . ARG A 1 114 ? 32.713 24.923 -10.152 1.00 40.75 114 ARG A CA 1
ATOM 888 C C . ARG A 1 114 ? 32.223 23.719 -9.357 1.00 40.75 114 ARG A C 1
ATOM 890 O O . ARG A 1 114 ? 31.176 23.782 -8.712 1.00 40.75 114 ARG A O 1
ATOM 897 N N . ASP A 1 115 ? 33.032 22.668 -9.380 1.00 46.56 115 ASP A N 1
ATOM 898 C CA . ASP A 1 115 ? 32.998 21.557 -8.445 1.00 46.56 115 ASP A CA 1
ATOM 899 C C . ASP A 1 115 ? 33.021 22.080 -7.004 1.00 46.56 115 ASP A C 1
ATOM 901 O O . ASP A 1 115 ? 34.063 22.460 -6.475 1.00 46.56 115 ASP A O 1
ATOM 905 N N . VAL A 1 116 ? 31.868 22.061 -6.337 1.00 47.47 116 VAL A N 1
ATOM 906 C CA . VAL A 1 116 ? 31.802 22.108 -4.871 1.00 47.47 116 VAL A CA 1
ATOM 907 C C . VAL A 1 116 ? 31.751 20.667 -4.362 1.00 47.47 116 VAL A C 1
ATOM 909 O O . VAL A 1 116 ? 30.831 20.254 -3.667 1.00 47.47 116 VAL A O 1
ATOM 912 N N . ASN A 1 117 ? 32.756 19.880 -4.750 1.00 42.94 117 ASN A N 1
ATOM 913 C CA . ASN A 1 117 ? 33.170 18.699 -4.003 1.00 42.94 117 ASN A CA 1
ATOM 914 C C . ASN A 1 117 ? 34.254 19.149 -3.016 1.00 42.94 117 ASN A C 1
ATOM 916 O O . ASN A 1 117 ? 35.444 18.959 -3.253 1.00 42.94 117 ASN A O 1
ATOM 920 N N . LEU A 1 118 ? 33.843 19.745 -1.894 1.00 46.94 118 LEU A N 1
ATOM 921 C CA . LEU A 1 118 ? 34.594 19.530 -0.661 1.00 46.94 118 LEU A CA 1
ATOM 922 C C . LEU A 1 118 ? 34.005 18.271 -0.017 1.00 46.94 118 LEU A C 1
ATOM 924 O O . LEU A 1 118 ? 32.789 18.226 0.192 1.00 46.94 118 LEU A O 1
ATOM 928 N N . PRO A 1 119 ? 34.810 17.237 0.282 1.00 51.06 119 PRO A N 1
ATOM 929 C CA . PRO A 1 119 ? 34.300 16.086 1.007 1.00 51.06 119 PRO A CA 1
ATOM 930 C C . PRO A 1 119 ? 33.817 16.577 2.378 1.00 51.06 119 PRO A C 1
ATOM 932 O O . PRO A 1 119 ? 34.593 17.237 3.077 1.00 51.06 119 PRO A O 1
ATOM 935 N N . PRO A 1 120 ? 32.578 16.283 2.815 1.00 52.19 120 PRO A N 1
ATOM 936 C CA . PRO A 1 120 ? 32.268 16.459 4.218 1.00 52.19 120 PRO A CA 1
ATOM 937 C C . PRO A 1 120 ? 33.197 15.520 4.985 1.00 52.19 120 PRO A C 1
ATOM 939 O O . PRO A 1 120 ? 33.116 14.298 4.842 1.00 52.19 120 PRO A O 1
ATOM 942 N N . GLN A 1 121 ? 34.110 16.108 5.763 1.00 42.66 121 GLN A N 1
ATOM 943 C CA . GLN A 1 121 ? 34.830 15.415 6.817 1.00 42.66 121 GLN A CA 1
ATOM 944 C C . GLN A 1 121 ? 33.804 14.610 7.607 1.00 42.66 121 GLN A C 1
ATOM 946 O O . GLN A 1 121 ? 32.923 15.142 8.282 1.00 42.66 121 GLN A O 1
ATOM 951 N N . GLN A 1 122 ? 33.896 13.300 7.442 1.00 44.28 122 GLN A N 1
ATOM 952 C CA . GLN A 1 122 ? 33.056 12.324 8.088 1.00 44.28 122 GLN A CA 1
ATOM 953 C C . GLN A 1 122 ? 33.438 12.314 9.569 1.00 44.28 122 GLN A C 1
ATOM 955 O O . GLN A 1 122 ? 34.319 11.571 9.991 1.00 44.28 122 GLN A O 1
ATOM 960 N N . SER A 1 123 ? 32.794 13.162 10.370 1.00 45.72 123 SER A N 1
ATOM 961 C CA . SER A 1 123 ? 32.878 13.085 11.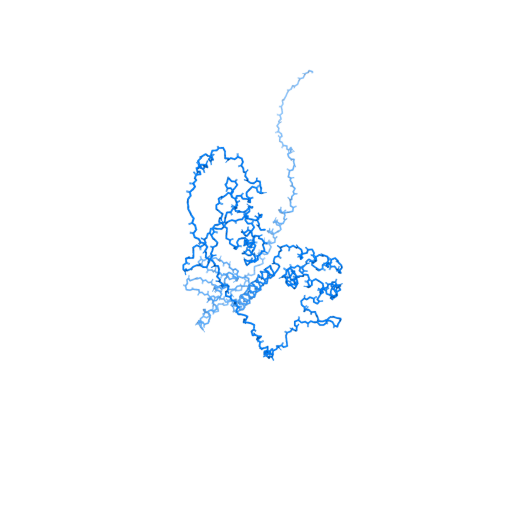824 1.00 45.72 123 SER A CA 1
ATOM 962 C C . SER A 1 123 ? 32.158 11.812 12.275 1.00 45.72 123 SER A C 1
ATOM 964 O O . SER A 1 123 ? 30.946 11.790 12.511 1.00 45.72 123 SER A O 1
ATOM 966 N N . SER A 1 124 ? 32.913 10.718 12.346 1.00 56.94 124 SER A N 1
ATOM 967 C CA .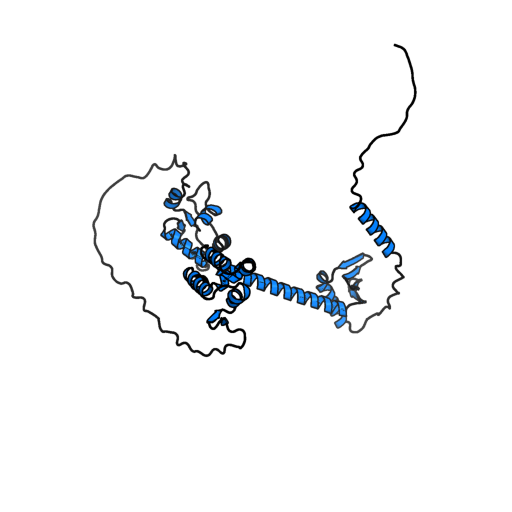 SER A 1 124 ? 32.515 9.468 12.972 1.00 56.94 124 SER A CA 1
ATOM 968 C C . SER A 1 124 ? 32.417 9.671 14.483 1.00 56.94 124 SER A C 1
ATOM 970 O O . SER A 1 124 ? 33.355 9.401 15.223 1.00 56.94 124 SER A O 1
ATOM 972 N N . SER A 1 125 ? 31.285 10.163 14.966 1.00 53.41 125 SER A N 1
ATOM 973 C CA . SER A 1 125 ? 30.877 9.910 16.346 1.00 53.41 125 SER A CA 1
ATOM 974 C C . SER A 1 125 ? 29.394 10.196 16.491 1.00 53.41 125 SER A C 1
ATOM 976 O O . SER A 1 125 ? 28.964 11.236 16.981 1.00 53.41 125 SER A O 1
ATOM 978 N N . LYS A 1 126 ? 28.576 9.253 16.028 1.00 43.78 126 LYS A N 1
ATOM 979 C CA . LYS A 1 126 ? 27.201 9.160 16.500 1.00 43.78 126 LYS A CA 1
ATOM 980 C C . LYS A 1 126 ? 27.029 7.762 17.051 1.00 43.78 126 LYS A C 1
ATOM 982 O O . LYS A 1 126 ? 26.858 6.809 16.300 1.00 43.78 126 LYS A O 1
ATOM 987 N N . LYS A 1 127 ? 27.201 7.688 18.373 1.00 43.88 127 LYS A N 1
ATOM 988 C CA . LYS A 1 127 ? 26.855 6.580 19.262 1.00 43.88 127 LYS A CA 1
ATOM 989 C C . LYS A 1 127 ? 25.654 5.827 18.680 1.00 43.88 127 LYS A C 1
ATOM 991 O O . LYS A 1 127 ? 24.526 6.302 18.781 1.00 43.88 127 LYS A O 1
ATOM 996 N N . GLN A 1 128 ? 25.914 4.707 18.007 1.00 45.12 128 GLN A N 1
ATOM 997 C CA . GLN A 1 128 ? 24.863 3.768 17.653 1.00 45.12 128 GLN A CA 1
ATOM 998 C C . GLN A 1 128 ? 24.454 3.108 18.963 1.00 45.12 128 GLN A C 1
ATOM 1000 O O . GLN A 1 128 ? 25.271 2.483 19.637 1.00 45.12 128 GLN A O 1
ATOM 1005 N N . SER A 1 129 ? 23.211 3.340 19.362 1.00 43.91 129 SER A N 1
ATOM 1006 C CA . SER A 1 129 ? 22.567 2.605 20.439 1.00 43.91 129 SER A CA 1
ATOM 1007 C C . SER A 1 129 ? 22.659 1.093 20.165 1.00 43.91 129 SER A C 1
ATOM 1009 O O . SER A 1 129 ? 22.622 0.676 19.003 1.00 43.91 129 SER A O 1
ATOM 1011 N N . PRO A 1 130 ? 22.772 0.249 21.205 1.00 47.78 130 PRO A N 1
ATOM 1012 C CA . PRO A 1 130 ? 22.739 -1.200 21.060 1.00 47.78 130 PRO A CA 1
ATOM 1013 C C . PRO A 1 130 ? 21.293 -1.629 20.783 1.00 47.78 130 PRO A C 1
ATOM 1015 O O . PRO A 1 130 ? 20.552 -2.011 21.679 1.00 47.78 130 PRO A O 1
ATOM 1018 N N . GLY A 1 131 ? 20.861 -1.496 19.535 1.00 50.56 131 GLY A N 1
ATOM 1019 C CA . GLY A 1 131 ? 19.524 -1.873 19.095 1.00 50.56 131 GLY A CA 1
ATOM 1020 C C . GLY A 1 131 ? 19.538 -2.117 17.595 1.00 50.56 131 GLY A C 1
ATOM 1021 O O . GLY A 1 131 ? 19.462 -1.171 16.824 1.00 50.56 131 GLY A O 1
ATOM 1022 N N . ALA A 1 132 ? 19.674 -3.388 17.209 1.00 53.78 132 ALA A N 1
ATOM 1023 C CA . ALA A 1 132 ? 19.727 -3.893 15.835 1.00 53.78 132 ALA A CA 1
ATOM 1024 C C . ALA A 1 132 ? 20.885 -3.335 14.982 1.00 53.78 132 ALA A C 1
ATOM 1026 O O . ALA A 1 132 ? 20.787 -2.307 14.313 1.00 53.78 132 ALA A O 1
ATOM 1027 N N . SER A 1 133 ? 21.999 -4.070 14.945 1.00 62.03 133 SER A N 1
ATOM 1028 C CA . SER A 1 133 ? 23.020 -3.845 13.924 1.00 62.03 133 SER A CA 1
ATOM 1029 C C . SER A 1 133 ? 22.392 -4.031 12.528 1.00 62.03 133 SER A C 1
ATOM 1031 O O . SER A 1 133 ? 21.755 -5.054 12.273 1.00 62.03 133 SER A O 1
ATOM 1033 N N . PRO A 1 134 ? 22.575 -3.081 11.588 1.00 73.06 134 PRO A N 1
ATOM 1034 C CA . PRO A 1 134 ? 21.940 -3.150 10.267 1.00 73.06 134 PRO A CA 1
ATOM 1035 C C . PRO A 1 134 ? 22.455 -4.315 9.404 1.00 73.06 134 PRO A C 1
ATOM 1037 O O . PRO A 1 134 ? 21.886 -4.610 8.354 1.00 73.06 134 PRO A O 1
ATOM 1040 N N . PHE A 1 135 ? 23.531 -4.979 9.837 1.00 80.81 135 PHE A N 1
ATOM 1041 C CA . PHE A 1 135 ? 24.137 -6.124 9.173 1.00 80.81 135 PHE A CA 1
ATOM 1042 C C . PHE A 1 135 ? 24.338 -7.276 10.159 1.00 80.81 135 PHE A C 1
ATOM 1044 O O . PHE A 1 135 ? 24.952 -7.108 11.213 1.00 80.81 135 PHE A O 1
ATOM 1051 N N . ILE A 1 136 ? 23.885 -8.461 9.761 1.00 82.06 136 ILE A N 1
ATOM 1052 C CA . ILE A 1 136 ? 24.090 -9.731 10.451 1.00 82.06 136 ILE A CA 1
ATOM 1053 C C . ILE A 1 136 ? 25.149 -10.523 9.680 1.00 82.06 136 ILE A C 1
ATOM 1055 O O . ILE A 1 136 ? 25.170 -10.535 8.446 1.00 82.06 136 ILE A O 1
ATOM 1059 N N . ARG A 1 137 ? 26.062 -11.184 10.398 1.00 84.50 137 ARG A N 1
ATOM 1060 C CA . ARG A 1 137 ? 27.043 -12.080 9.778 1.00 84.50 137 ARG A CA 1
ATOM 1061 C C . ARG A 1 137 ? 26.397 -13.442 9.537 1.00 84.50 137 ARG A C 1
ATOM 1063 O O . ARG A 1 137 ? 26.124 -14.165 10.486 1.00 84.50 137 ARG A O 1
ATOM 1070 N N . VAL A 1 138 ? 26.186 -13.795 8.273 1.00 78.62 138 VAL A N 1
ATOM 1071 C CA . VAL A 1 138 ? 25.676 -15.107 7.853 1.00 78.62 138 VAL A CA 1
ATOM 1072 C C . VAL A 1 138 ? 26.786 -15.808 7.071 1.00 78.62 138 VAL A C 1
ATOM 1074 O O . VAL A 1 138 ? 27.294 -15.259 6.093 1.00 78.62 138 VAL A O 1
ATOM 1077 N N . LEU A 1 139 ? 27.211 -16.991 7.533 1.00 74.94 139 LEU A N 1
ATOM 1078 C CA . LEU A 1 139 ? 28.326 -17.772 6.961 1.00 74.94 139 LEU A CA 1
ATOM 1079 C C . LEU A 1 139 ? 29.612 -16.938 6.757 1.00 74.94 139 LEU A C 1
ATOM 1081 O O . LEU A 1 139 ? 30.241 -16.968 5.700 1.00 74.94 139 LEU A O 1
ATOM 1085 N N . GLY A 1 140 ? 29.966 -16.121 7.754 1.00 78.31 140 GLY A N 1
ATOM 1086 C CA . GLY A 1 140 ? 31.173 -15.285 7.732 1.00 78.31 140 GLY A CA 1
ATOM 1087 C C . GLY A 1 140 ? 31.095 -14.024 6.859 1.00 78.31 140 GLY A C 1
ATOM 1088 O O . GLY A 1 140 ? 32.042 -13.241 6.859 1.00 78.31 140 GLY A O 1
ATOM 1089 N N . LYS A 1 141 ? 29.981 -13.772 6.155 1.00 83.06 141 LYS A N 1
ATOM 1090 C CA . LYS A 1 141 ? 29.775 -12.565 5.331 1.00 83.06 141 LYS A CA 1
ATOM 1091 C C . LYS A 1 141 ? 28.724 -11.639 5.944 1.00 83.06 141 LYS A C 1
ATOM 1093 O O . LYS A 1 141 ? 27.731 -12.102 6.497 1.00 83.06 141 LYS A O 1
ATOM 1098 N N . ALA A 1 142 ? 28.938 -10.326 5.845 1.00 83.75 142 ALA A N 1
ATOM 1099 C CA . ALA A 1 142 ? 27.986 -9.322 6.321 1.00 83.75 142 ALA A CA 1
ATOM 1100 C C . ALA A 1 142 ? 26.813 -9.182 5.338 1.00 83.75 142 ALA A C 1
ATOM 1102 O O . ALA A 1 142 ? 27.008 -8.838 4.172 1.00 83.75 142 ALA A O 1
ATOM 1103 N N . VAL A 1 143 ? 25.598 -9.439 5.817 1.00 84.44 143 VAL A N 1
ATOM 1104 C CA . VAL A 1 143 ? 24.348 -9.347 5.054 1.00 84.44 143 VAL A CA 1
ATOM 1105 C C . VAL A 1 143 ? 23.392 -8.417 5.801 1.00 84.44 143 VAL A C 1
ATOM 1107 O O . VAL A 1 143 ? 23.350 -8.485 7.028 1.00 84.44 143 VAL A O 1
ATOM 1110 N N . PRO A 1 144 ? 22.631 -7.539 5.123 1.00 86.44 144 PRO A N 1
ATOM 1111 C CA . PRO A 1 144 ? 21.607 -6.736 5.788 1.00 86.44 144 PRO A CA 1
ATOM 1112 C C . PRO A 1 144 ? 20.649 -7.607 6.611 1.00 86.44 144 PRO A C 1
ATOM 1114 O O . PRO A 1 144 ? 20.223 -8.655 6.122 1.00 86.44 144 PRO 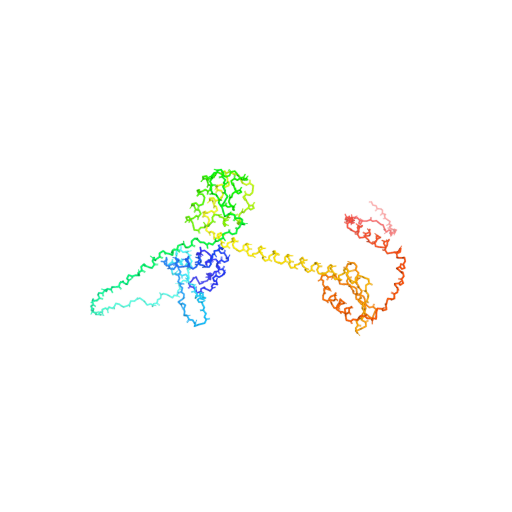A O 1
ATOM 1117 N N . SER A 1 145 ? 20.301 -7.181 7.829 1.00 84.56 145 SER A N 1
ATOM 1118 C CA . SER A 1 145 ? 19.425 -7.940 8.743 1.00 84.56 145 SER A CA 1
ATOM 1119 C C . SER A 1 145 ? 18.118 -8.382 8.070 1.00 84.56 145 SER A C 1
ATOM 1121 O O . SER A 1 145 ? 17.752 -9.552 8.134 1.00 84.56 145 SER A O 1
ATOM 1123 N N . GLU A 1 146 ? 17.501 -7.473 7.312 1.00 83.50 146 GLU A N 1
ATOM 1124 C CA . GLU A 1 146 ? 16.262 -7.679 6.542 1.00 83.50 146 GLU A CA 1
ATOM 1125 C C . GLU A 1 146 ? 16.355 -8.777 5.470 1.00 83.50 146 GLU A C 1
ATOM 1127 O O . GLU A 1 146 ? 15.341 -9.290 5.007 1.00 83.50 146 GLU A O 1
ATOM 1132 N N . LEU A 1 147 ? 17.567 -9.120 5.025 1.00 85.31 147 LEU A N 1
ATOM 1133 C CA . LEU A 1 147 ? 17.818 -10.097 3.961 1.00 85.31 147 LEU A CA 1
ATOM 1134 C C . LEU A 1 147 ? 18.360 -11.423 4.500 1.00 85.31 147 LEU A C 1
ATOM 1136 O O . LEU A 1 147 ? 18.437 -12.399 3.753 1.00 85.31 147 LEU A O 1
ATOM 1140 N N . ALA A 1 148 ? 18.752 -11.469 5.776 1.00 85.00 148 ALA A N 1
ATOM 1141 C CA . ALA A 1 148 ? 19.379 -12.639 6.380 1.00 85.00 148 ALA A CA 1
ATOM 1142 C C . ALA A 1 148 ? 18.450 -13.864 6.353 1.00 85.00 148 ALA A C 1
ATOM 1144 O O . ALA A 1 148 ? 18.912 -14.974 6.084 1.00 85.00 148 ALA A O 1
ATOM 1145 N N . TRP A 1 149 ? 17.141 -13.654 6.538 1.00 87.75 149 TRP A N 1
ATOM 1146 C CA . TRP A 1 149 ? 16.141 -14.725 6.539 1.00 87.75 149 TRP A CA 1
ATOM 1147 C C . TRP A 1 149 ? 16.012 -15.437 5.184 1.00 87.75 149 TRP A C 1
ATOM 1149 O O . TRP A 1 149 ? 15.760 -16.636 5.149 1.00 87.75 149 TRP A O 1
ATOM 1159 N N . LEU A 1 150 ? 16.281 -14.763 4.060 1.00 85.25 150 LEU A N 1
ATOM 1160 C CA . LEU A 1 150 ? 16.260 -15.411 2.741 1.00 85.25 150 LEU A CA 1
ATOM 1161 C C . LEU A 1 150 ? 17.353 -16.474 2.594 1.00 85.25 150 LEU A C 1
ATOM 1163 O O . LEU A 1 150 ? 17.180 -17.463 1.881 1.00 85.25 150 LEU A O 1
ATOM 1167 N N . VAL A 1 151 ? 18.490 -16.263 3.258 1.00 85.12 151 VAL A N 1
ATOM 1168 C CA . VAL A 1 151 ? 19.615 -17.201 3.241 1.00 85.12 151 VAL A CA 1
ATOM 1169 C C . VAL A 1 151 ? 19.374 -18.326 4.242 1.00 85.12 151 VAL A C 1
ATOM 1171 O O . VAL A 1 151 ? 19.608 -19.485 3.913 1.00 85.12 151 VAL A O 1
ATOM 1174 N N . THR A 1 152 ? 18.885 -18.004 5.443 1.00 83.38 152 THR A N 1
ATOM 1175 C CA . THR A 1 152 ? 18.711 -18.991 6.518 1.00 83.38 152 THR A CA 1
ATOM 1176 C C . THR A 1 152 ? 17.447 -19.841 6.375 1.00 83.38 152 THR A C 1
ATOM 1178 O O . THR A 1 152 ? 17.502 -21.029 6.669 1.00 83.38 152 THR A O 1
ATOM 1181 N N . GLN A 1 153 ? 16.329 -19.274 5.909 1.00 82.06 153 GLN A N 1
ATOM 1182 C CA . GLN A 1 153 ? 15.030 -19.960 5.827 1.00 82.06 153 GLN A CA 1
ATOM 1183 C C . GLN A 1 153 ? 14.729 -20.492 4.418 1.00 82.06 153 GLN A C 1
ATOM 1185 O O . GLN A 1 153 ? 14.273 -21.626 4.274 1.00 82.06 153 GLN A O 1
ATOM 1190 N N . ASN A 1 154 ? 15.038 -19.722 3.366 1.00 81.94 154 ASN A N 1
ATOM 1191 C CA . ASN A 1 154 ? 14.656 -20.080 1.989 1.00 81.94 154 ASN A CA 1
ATOM 1192 C C . ASN A 1 154 ? 15.792 -20.731 1.176 1.00 81.94 154 ASN A C 1
ATOM 1194 O O . ASN A 1 154 ? 15.611 -21.068 -0.000 1.00 81.94 154 ASN A O 1
ATOM 1198 N N . GLY A 1 155 ? 16.967 -20.922 1.785 1.00 82.62 155 GLY A N 1
ATOM 1199 C CA . GLY A 1 155 ? 18.106 -21.612 1.174 1.00 82.62 155 GLY A CA 1
ATOM 1200 C C . GLY A 1 155 ? 18.732 -20.867 -0.010 1.00 82.62 155 GLY A C 1
ATOM 1201 O O . GLY A 1 155 ? 19.282 -21.494 -0.917 1.00 82.62 155 GLY A O 1
ATOM 1202 N N . LEU A 1 156 ? 18.632 -19.533 -0.050 1.00 86.44 156 LEU A N 1
ATOM 1203 C CA . LEU A 1 156 ? 19.268 -18.734 -1.095 1.00 86.44 156 LEU A CA 1
ATOM 1204 C C . LEU A 1 156 ? 20.787 -18.670 -0.881 1.00 86.44 156 LEU A C 1
ATOM 1206 O O . LEU A 1 156 ? 21.261 -18.255 0.175 1.00 86.44 156 LEU A O 1
ATOM 1210 N N . ALA A 1 157 ? 21.571 -18.999 -1.909 1.00 88.19 157 ALA A N 1
ATOM 1211 C CA . ALA A 1 157 ? 23.021 -18.840 -1.849 1.00 88.19 157 ALA A CA 1
ATOM 1212 C C . ALA A 1 157 ? 23.415 -17.359 -1.680 1.00 88.19 157 ALA A C 1
ATOM 1214 O O . ALA A 1 157 ? 22.910 -16.487 -2.391 1.00 88.19 157 ALA A O 1
ATOM 1215 N N . LEU A 1 158 ? 24.388 -17.076 -0.807 1.00 87.75 158 LEU A N 1
ATOM 1216 C CA . LEU A 1 158 ? 24.926 -15.723 -0.579 1.00 87.75 158 LEU A CA 1
ATOM 1217 C C . LEU A 1 158 ? 25.394 -15.042 -1.871 1.00 87.75 158 LEU A C 1
ATOM 1219 O O . LEU A 1 158 ? 25.180 -13.849 -2.067 1.00 87.75 158 LEU A O 1
ATOM 1223 N N . THR A 1 159 ? 26.019 -15.800 -2.772 1.00 89.25 159 THR A N 1
ATOM 1224 C CA . THR A 1 159 ? 26.446 -15.310 -4.091 1.00 89.25 159 THR A CA 1
ATOM 1225 C C . THR A 1 159 ? 25.255 -14.852 -4.935 1.00 89.25 159 THR A C 1
ATOM 1227 O O . THR A 1 159 ? 25.310 -13.781 -5.539 1.00 89.25 159 THR A O 1
ATOM 1230 N N . GLY A 1 160 ? 24.157 -15.613 -4.915 1.00 86.62 160 GLY A N 1
ATOM 1231 C CA . GLY A 1 160 ? 22.892 -15.252 -5.553 1.00 86.62 160 GLY A CA 1
ATOM 1232 C C . GLY A 1 160 ? 22.268 -14.002 -4.935 1.00 86.62 160 GLY A C 1
ATOM 1233 O O . GLY A 1 160 ? 21.859 -13.100 -5.664 1.00 86.62 160 GLY A O 1
ATOM 1234 N N . LEU A 1 161 ? 22.279 -13.884 -3.605 1.00 90.19 161 LEU A N 1
ATOM 1235 C CA . LEU A 1 161 ? 21.791 -12.690 -2.912 1.00 90.19 161 LEU A CA 1
ATOM 1236 C C . LEU A 1 161 ? 22.559 -11.427 -3.335 1.00 90.19 161 LEU A C 1
ATOM 1238 O O . LEU A 1 161 ? 21.946 -10.427 -3.709 1.00 90.19 161 LEU A O 1
ATOM 1242 N N . PHE A 1 162 ? 23.894 -11.468 -3.343 1.00 91.00 162 PHE A N 1
ATOM 1243 C CA . PHE A 1 162 ? 24.702 -10.318 -3.767 1.00 91.00 162 PHE A CA 1
ATOM 1244 C C . PHE A 1 162 ? 24.514 -9.981 -5.254 1.00 91.00 162 PHE A C 1
ATOM 1246 O O . PHE A 1 162 ? 24.492 -8.801 -5.618 1.00 91.00 162 PHE A O 1
ATOM 1253 N N . ALA A 1 163 ? 24.311 -10.983 -6.114 1.00 90.75 163 ALA A N 1
ATOM 1254 C CA . ALA A 1 163 ? 23.972 -10.757 -7.518 1.00 90.75 163 ALA A CA 1
ATOM 1255 C C . ALA A 1 163 ? 22.617 -10.039 -7.675 1.00 90.75 163 ALA A C 1
ATOM 1257 O O . ALA A 1 163 ? 22.507 -9.104 -8.474 1.00 90.75 163 ALA A O 1
ATOM 1258 N N . LEU A 1 164 ? 21.610 -10.410 -6.874 1.00 91.06 164 LEU A N 1
ATOM 1259 C CA . LEU A 1 164 ? 20.317 -9.717 -6.836 1.00 91.06 164 LEU A CA 1
ATOM 1260 C C . LEU A 1 164 ? 20.459 -8.285 -6.319 1.00 91.06 164 LEU A C 1
ATOM 1262 O O . LEU A 1 164 ? 19.891 -7.373 -6.914 1.00 91.06 164 LEU A O 1
ATOM 1266 N N . MET A 1 165 ? 21.264 -8.054 -5.276 1.00 91.12 165 MET A N 1
ATOM 1267 C CA . MET A 1 165 ? 21.525 -6.701 -4.769 1.00 91.12 165 MET A CA 1
ATOM 1268 C C . MET A 1 165 ? 22.167 -5.812 -5.838 1.00 91.12 165 MET A C 1
ATOM 1270 O O . MET A 1 165 ? 21.756 -4.664 -6.014 1.00 91.12 165 MET A O 1
ATOM 1274 N N . LYS A 1 166 ? 23.144 -6.341 -6.588 1.00 91.31 166 LYS A N 1
ATOM 1275 C CA . LYS A 1 166 ? 23.797 -5.618 -7.688 1.00 91.31 166 LYS A CA 1
ATOM 1276 C C . LYS A 1 166 ? 22.802 -5.262 -8.794 1.00 91.31 166 LYS A C 1
ATOM 1278 O O . LYS A 1 166 ? 22.805 -4.130 -9.270 1.00 91.31 166 LYS A O 1
ATOM 1283 N N . ARG A 1 167 ? 21.932 -6.201 -9.178 1.00 90.62 167 ARG A N 1
ATOM 1284 C CA . ARG A 1 167 ? 20.896 -5.972 -10.197 1.00 90.62 167 ARG A CA 1
ATOM 1285 C C . ARG A 1 167 ? 19.836 -4.978 -9.737 1.00 90.62 167 ARG A C 1
ATOM 1287 O O . ARG A 1 167 ? 19.520 -4.063 -10.484 1.00 90.62 167 ARG A O 1
ATOM 1294 N N . ALA A 1 168 ? 19.355 -5.090 -8.501 1.00 88.81 168 ALA A N 1
ATOM 1295 C CA . ALA A 1 168 ? 18.414 -4.129 -7.932 1.00 88.81 168 ALA A CA 1
ATOM 1296 C C . ALA A 1 168 ? 19.004 -2.709 -7.934 1.00 88.81 168 ALA A C 1
ATOM 1298 O O . ALA A 1 168 ? 18.346 -1.766 -8.371 1.00 88.81 168 ALA A O 1
ATOM 1299 N N . LYS A 1 169 ? 20.286 -2.572 -7.559 1.00 88.50 169 LYS A N 1
ATOM 1300 C CA . LYS A 1 169 ? 21.002 -1.292 -7.601 1.00 88.50 169 LYS A CA 1
ATOM 1301 C C . LYS A 1 169 ? 21.118 -0.727 -9.020 1.00 88.50 169 LYS A C 1
ATOM 1303 O O . LYS A 1 169 ? 20.997 0.481 -9.177 1.00 88.50 169 LYS A O 1
ATOM 1308 N N . ALA A 1 170 ? 21.317 -1.571 -10.034 1.00 87.19 170 ALA A N 1
ATOM 1309 C CA . ALA A 1 170 ? 21.361 -1.138 -11.433 1.00 87.19 170 ALA A CA 1
ATOM 1310 C C . ALA A 1 170 ? 20.013 -0.576 -11.920 1.00 87.19 170 ALA A C 1
ATOM 1312 O O . ALA A 1 170 ? 19.996 0.382 -12.684 1.00 87.19 170 ALA A O 1
ATOM 1313 N N . VAL A 1 171 ? 18.895 -1.127 -11.437 1.00 83.38 171 VAL A N 1
ATOM 1314 C CA . VAL A 1 171 ? 17.539 -0.613 -11.716 1.00 83.38 171 VAL A CA 1
ATOM 1315 C C . VAL A 1 171 ? 17.205 0.619 -10.852 1.00 83.38 171 VAL A C 1
ATOM 1317 O O . VAL A 1 171 ? 16.274 1.357 -11.149 1.00 83.38 171 VAL A O 1
ATOM 1320 N N . GLY A 1 172 ? 17.989 0.892 -9.803 1.00 81.94 172 GLY A N 1
ATOM 1321 C CA . GLY A 1 172 ? 17.774 2.014 -8.884 1.00 81.94 172 GLY A CA 1
ATOM 1322 C C . GLY A 1 172 ? 16.876 1.687 -7.687 1.00 81.94 172 GLY A C 1
ATOM 1323 O O . GLY A 1 172 ? 16.466 2.593 -6.964 1.00 81.94 172 GLY A O 1
ATOM 1324 N N . HIS A 1 173 ? 16.594 0.407 -7.432 1.00 84.31 173 HIS A N 1
ATOM 1325 C CA . HIS A 1 173 ? 15.807 -0.039 -6.280 1.00 84.31 173 HIS A CA 1
ATOM 1326 C C . HIS A 1 173 ? 16.689 -0.663 -5.192 1.00 84.31 173 HIS A C 1
ATOM 1328 O O . HIS A 1 173 ? 17.715 -1.294 -5.458 1.00 84.31 173 HIS A O 1
ATOM 1334 N N . ARG A 1 174 ? 16.264 -0.538 -3.929 1.00 86.81 174 ARG A N 1
ATOM 1335 C CA . ARG A 1 174 ? 16.832 -1.328 -2.830 1.00 86.81 174 ARG A CA 1
ATOM 1336 C C . ARG A 1 174 ? 16.149 -2.689 -2.785 1.00 86.81 174 ARG A C 1
ATOM 1338 O O . ARG A 1 174 ? 14.926 -2.762 -2.708 1.00 86.81 174 ARG A O 1
ATOM 1345 N N . LEU A 1 175 ? 16.945 -3.759 -2.779 1.00 88.25 175 LEU A N 1
ATOM 1346 C CA . LEU A 1 175 ? 16.431 -5.131 -2.728 1.00 88.25 175 LEU A CA 1
ATOM 1347 C C . LEU A 1 175 ? 15.543 -5.370 -1.491 1.00 88.25 175 LEU A C 1
ATOM 1349 O O . LEU A 1 175 ? 14.525 -6.044 -1.601 1.00 88.25 175 LEU A O 1
ATOM 1353 N N . SER A 1 176 ? 15.872 -4.749 -0.353 1.00 89.19 176 SER A N 1
ATOM 1354 C CA . SER A 1 176 ? 15.059 -4.799 0.870 1.00 89.19 176 SER A CA 1
ATOM 1355 C C . SER A 1 176 ? 13.625 -4.308 0.653 1.00 89.19 176 SER A C 1
ATOM 1357 O O . SER A 1 176 ? 12.691 -4.955 1.104 1.00 89.19 176 SER A O 1
ATOM 1359 N N . SER A 1 177 ? 13.434 -3.211 -0.088 1.00 85.81 177 SER A N 1
ATOM 1360 C CA . SER A 1 177 ? 12.102 -2.667 -0.386 1.00 85.81 177 SER A CA 1
ATOM 1361 C C . SER A 1 177 ? 11.294 -3.595 -1.291 1.00 85.81 177 SER A C 1
ATOM 1363 O O . SER A 1 177 ? 10.096 -3.751 -1.097 1.00 85.81 177 SER A O 1
ATOM 1365 N N . VAL A 1 178 ? 11.947 -4.245 -2.259 1.00 87.12 178 VAL A N 1
ATOM 1366 C CA . VAL A 1 178 ? 11.292 -5.223 -3.145 1.00 87.12 178 VAL A CA 1
ATOM 1367 C C . VAL A 1 178 ? 10.811 -6.431 -2.343 1.00 87.12 178 VAL A C 1
ATOM 1369 O O . VAL A 1 178 ? 9.688 -6.885 -2.525 1.00 87.12 178 VAL A O 1
ATOM 1372 N N . ILE A 1 179 ? 11.645 -6.932 -1.432 1.00 88.50 179 ILE A N 1
ATOM 1373 C CA . ILE A 1 179 ? 11.313 -8.097 -0.607 1.00 88.50 179 ILE A CA 1
ATOM 1374 C C . ILE A 1 179 ? 10.233 -7.766 0.417 1.00 88.50 179 ILE A C 1
ATOM 1376 O O . ILE A 1 179 ? 9.346 -8.586 0.604 1.00 88.50 179 ILE A O 1
ATOM 1380 N N . ALA A 1 180 ? 10.256 -6.577 1.023 1.00 85.69 180 ALA A N 1
ATOM 1381 C CA . ALA A 1 180 ? 9.223 -6.155 1.969 1.00 85.69 180 ALA A CA 1
ATOM 1382 C C . ALA A 1 180 ? 7.814 -6.176 1.348 1.00 85.69 180 ALA A C 1
ATOM 1384 O O . ALA A 1 180 ? 6.859 -6.548 2.012 1.00 85.69 180 ALA A O 1
ATOM 1385 N N . VAL A 1 181 ? 7.692 -5.829 0.062 1.00 84.69 181 VAL A N 1
ATOM 1386 C CA . VAL A 1 181 ? 6.404 -5.831 -0.655 1.00 84.69 181 VAL A CA 1
ATOM 1387 C C . VAL A 1 181 ? 5.954 -7.239 -1.046 1.00 84.69 181 VAL A C 1
ATOM 1389 O O . VAL A 1 181 ? 4.764 -7.483 -1.233 1.00 84.69 181 VAL A O 1
ATOM 1392 N N . VAL A 1 182 ? 6.902 -8.157 -1.239 1.00 85.25 182 VAL A N 1
ATOM 1393 C CA . VAL A 1 182 ? 6.654 -9.477 -1.838 1.00 85.25 182 VAL A CA 1
ATOM 1394 C C . VAL A 1 182 ? 6.854 -10.611 -0.823 1.00 85.25 182 VAL A C 1
ATOM 1396 O O . VAL A 1 182 ? 6.743 -11.774 -1.194 1.00 85.25 182 VAL A O 1
ATOM 1399 N N . SER A 1 183 ? 7.107 -10.298 0.452 1.00 82.94 183 SER A N 1
ATOM 1400 C CA . SER A 1 183 ? 7.463 -11.252 1.513 1.00 82.94 183 SER A CA 1
ATOM 1401 C C . SER A 1 183 ? 6.573 -12.489 1.514 1.00 82.94 183 SER A C 1
ATOM 1403 O O . SER A 1 183 ? 7.082 -13.605 1.500 1.00 82.94 183 SER A O 1
ATOM 1405 N N . ASP A 1 184 ? 5.263 -12.291 1.403 1.00 82.69 184 ASP A N 1
ATOM 1406 C CA . ASP A 1 184 ? 4.257 -13.347 1.522 1.00 82.69 184 ASP A CA 1
ATOM 1407 C C . ASP A 1 184 ? 4.335 -14.357 0.369 1.00 82.69 184 ASP A C 1
ATOM 1409 O O . ASP A 1 184 ? 4.184 -15.561 0.564 1.00 82.69 184 ASP A O 1
ATOM 1413 N N . ALA A 1 185 ? 4.650 -13.881 -0.838 1.00 83.06 185 ALA A N 1
ATOM 1414 C CA . ALA A 1 185 ? 4.821 -14.729 -2.015 1.00 83.06 185 ALA A CA 1
ATOM 1415 C C . ALA A 1 185 ? 6.180 -15.450 -2.036 1.00 83.06 185 ALA A C 1
ATOM 1417 O O . ALA A 1 185 ? 6.363 -16.388 -2.812 1.00 83.06 185 ALA A O 1
ATOM 1418 N N . LEU A 1 186 ? 7.142 -15.019 -1.211 1.00 83.12 186 LEU A N 1
ATOM 1419 C CA . LEU A 1 186 ? 8.487 -15.601 -1.144 1.00 83.12 186 LEU A CA 1
ATOM 1420 C C . LEU A 1 186 ? 8.583 -16.758 -0.143 1.00 83.12 186 LEU A C 1
ATOM 1422 O O . LEU A 1 186 ? 9.504 -17.558 -0.264 1.00 83.12 186 LEU A O 1
ATOM 1426 N N . ILE A 1 187 ? 7.651 -16.875 0.809 1.00 82.38 187 ILE A N 1
ATOM 1427 C CA . ILE A 1 187 ? 7.624 -17.946 1.823 1.00 82.38 187 ILE A CA 1
ATOM 1428 C C . ILE A 1 187 ? 7.603 -19.362 1.207 1.00 82.38 187 ILE A C 1
ATOM 1430 O O . ILE A 1 187 ? 8.378 -20.205 1.662 1.00 82.38 187 ILE A O 1
ATOM 1434 N N . PRO A 1 188 ? 6.782 -19.673 0.179 1.00 86.69 188 PRO A N 1
ATOM 1435 C CA . PRO A 1 188 ? 6.751 -21.027 -0.380 1.00 86.69 188 PRO A CA 1
ATOM 1436 C C . PRO A 1 188 ? 7.934 -21.340 -1.312 1.00 86.69 188 PRO A C 1
ATOM 1438 O O . PRO A 1 188 ? 8.196 -22.509 -1.589 1.00 86.69 188 PRO A O 1
ATOM 1441 N N . LEU A 1 189 ? 8.648 -20.326 -1.810 1.00 86.31 189 LEU A N 1
ATOM 1442 C CA . LEU A 1 189 ? 9.666 -20.476 -2.853 1.00 86.31 189 LEU A CA 1
ATOM 1443 C C . LEU A 1 189 ? 11.057 -20.708 -2.253 1.00 86.31 189 LEU A C 1
ATOM 1445 O O . LEU A 1 189 ? 11.495 -19.980 -1.361 1.00 86.31 189 LEU A O 1
ATOM 1449 N N . LYS A 1 190 ? 11.804 -21.679 -2.795 1.00 87.06 190 LYS A N 1
ATOM 1450 C CA . LYS A 1 190 ? 13.138 -22.047 -2.288 1.00 87.06 190 LYS A CA 1
ATOM 1451 C C . LYS A 1 190 ? 14.228 -21.956 -3.355 1.00 87.06 190 LYS A C 1
ATOM 1453 O O . LYS A 1 190 ? 14.006 -22.194 -4.542 1.00 87.06 190 LYS A O 1
ATOM 1458 N N . GLY A 1 191 ? 15.443 -21.621 -2.917 1.00 85.44 191 GLY A N 1
ATOM 1459 C CA . GLY A 1 191 ? 16.671 -21.726 -3.710 1.00 85.44 191 GLY A CA 1
ATOM 1460 C C . GLY A 1 191 ? 16.631 -21.023 -5.076 1.00 85.44 191 GLY A C 1
ATOM 1461 O O . GLY A 1 191 ? 16.619 -19.794 -5.164 1.00 85.44 191 GLY A O 1
ATOM 1462 N N . ARG A 1 192 ? 16.680 -21.808 -6.164 1.00 85.94 192 ARG A N 1
ATOM 1463 C CA . ARG A 1 192 ? 16.790 -21.298 -7.547 1.00 85.94 192 ARG A CA 1
ATOM 1464 C C . ARG A 1 192 ? 15.515 -20.610 -8.035 1.00 85.94 192 ARG A C 1
ATOM 1466 O O . ARG A 1 192 ? 15.609 -19.614 -8.749 1.00 85.94 192 ARG A O 1
ATOM 1473 N N . GLU A 1 193 ? 14.350 -21.105 -7.632 1.00 86.94 193 GLU A N 1
ATOM 1474 C CA . GLU A 1 193 ? 13.054 -20.537 -8.021 1.00 86.94 193 GLU A CA 1
ATOM 1475 C C . GLU A 1 193 ? 12.864 -19.150 -7.417 1.00 86.94 193 GLU A C 1
ATOM 1477 O O . GLU A 1 193 ? 12.494 -18.208 -8.113 1.00 86.94 193 GLU A O 1
ATOM 1482 N N . LEU A 1 194 ? 13.235 -19.000 -6.143 1.00 87.94 194 LEU A N 1
ATOM 1483 C CA . LEU A 1 194 ? 13.263 -17.716 -5.451 1.00 87.94 194 LEU A CA 1
ATOM 1484 C C . LEU A 1 194 ? 14.133 -16.697 -6.203 1.00 87.94 194 LEU A C 1
ATOM 1486 O O . LEU A 1 194 ? 13.715 -15.562 -6.435 1.00 87.94 194 LEU A O 1
ATOM 1490 N N . PHE A 1 195 ? 15.336 -17.104 -6.622 1.00 89.75 195 PHE A N 1
ATOM 1491 C CA . PHE A 1 195 ? 16.238 -16.238 -7.381 1.00 89.75 195 PHE A CA 1
ATOM 1492 C C . PHE A 1 195 ? 15.628 -15.805 -8.722 1.00 89.75 195 PHE A C 1
ATOM 1494 O O . PHE A 1 195 ? 15.642 -14.615 -9.047 1.00 89.75 195 PHE A O 1
ATOM 1501 N N . ALA A 1 196 ? 15.071 -16.751 -9.485 1.00 90.50 196 ALA A N 1
ATOM 1502 C CA . ALA A 1 196 ? 14.442 -16.474 -10.774 1.00 90.50 196 ALA A CA 1
ATOM 1503 C C . ALA A 1 196 ? 13.216 -15.560 -10.628 1.00 90.50 196 ALA A C 1
ATOM 1505 O O . ALA A 1 196 ? 13.045 -14.619 -11.404 1.00 90.50 196 ALA A O 1
ATOM 1506 N N . TYR A 1 197 ? 12.403 -15.784 -9.596 1.00 90.31 197 TYR A N 1
ATOM 1507 C CA . TYR A 1 197 ? 11.222 -14.981 -9.312 1.00 90.31 197 TYR A CA 1
ATOM 1508 C C . TYR A 1 197 ? 11.580 -13.533 -8.954 1.00 90.31 197 TYR A C 1
ATOM 1510 O O . TYR A 1 197 ? 11.039 -12.597 -9.545 1.00 90.31 197 TYR A O 1
ATOM 1518 N N . ILE A 1 198 ? 12.558 -13.324 -8.064 1.00 89.56 198 ILE A N 1
ATOM 1519 C CA . ILE A 1 198 ? 13.034 -11.974 -7.724 1.00 89.56 198 ILE A CA 1
ATOM 1520 C C . ILE A 1 198 ? 13.654 -11.300 -8.954 1.00 89.56 198 ILE A C 1
ATOM 1522 O O . ILE A 1 198 ? 13.414 -10.119 -9.201 1.00 89.56 198 ILE A O 1
ATOM 1526 N N . GLN A 1 199 ? 14.402 -12.035 -9.778 1.00 89.19 199 GLN A N 1
ATOM 1527 C CA . GLN A 1 199 ? 14.935 -11.500 -11.030 1.00 89.19 199 GLN A CA 1
ATOM 1528 C C . GLN A 1 199 ? 13.817 -11.051 -11.990 1.00 89.19 199 GLN A C 1
ATOM 1530 O O . GLN A 1 199 ? 13.926 -9.975 -12.579 1.00 89.19 199 GLN A O 1
ATOM 1535 N N . ALA A 1 200 ? 12.742 -11.830 -12.120 1.00 88.75 200 ALA A N 1
ATOM 1536 C CA . ALA A 1 200 ? 11.579 -11.481 -12.936 1.00 88.75 200 ALA A CA 1
ATOM 1537 C C . ALA A 1 200 ? 10.761 -10.312 -12.355 1.00 88.75 200 ALA A C 1
ATOM 1539 O O . ALA A 1 200 ? 10.061 -9.616 -13.087 1.00 88.75 200 ALA A O 1
ATOM 1540 N N . LEU A 1 201 ? 10.829 -10.070 -11.045 1.00 88.12 201 LEU A N 1
ATOM 1541 C CA . LEU A 1 201 ? 10.236 -8.887 -10.418 1.00 88.12 201 LEU A CA 1
ATOM 1542 C C . LEU A 1 201 ? 11.047 -7.625 -10.701 1.00 88.12 201 LEU A C 1
ATOM 1544 O O . LEU A 1 201 ? 10.460 -6.578 -10.971 1.00 88.12 201 LEU A O 1
ATOM 1548 N N . LEU A 1 202 ? 12.377 -7.728 -10.676 1.00 86.69 202 LEU A N 1
ATOM 1549 C CA . LEU A 1 202 ? 13.281 -6.612 -10.958 1.00 86.69 202 LEU A CA 1
ATOM 1550 C C . LEU A 1 202 ? 13.248 -6.163 -12.425 1.00 86.69 202 LEU A C 1
ATOM 1552 O O . LEU A 1 202 ? 13.615 -5.027 -12.708 1.00 86.69 202 LEU A O 1
ATOM 1556 N N . SER A 1 203 ? 12.808 -7.016 -13.355 1.00 84.19 203 SER A N 1
ATOM 1557 C CA . SER A 1 203 ? 12.603 -6.620 -14.755 1.00 84.19 203 SER A CA 1
ATOM 1558 C C . SER A 1 203 ? 11.293 -5.857 -14.992 1.00 84.19 203 SER A C 1
ATOM 1560 O O . SER A 1 203 ? 11.116 -5.275 -16.062 1.00 84.19 203 SER A O 1
ATOM 1562 N N . LYS A 1 204 ? 10.370 -5.827 -14.020 1.00 84.00 204 LYS A N 1
ATOM 1563 C CA . LYS A 1 204 ? 9.112 -5.075 -14.129 1.00 84.00 204 LYS A CA 1
ATOM 1564 C C . LYS A 1 204 ? 9.337 -3.602 -13.787 1.00 84.00 204 LYS A C 1
ATOM 1566 O O . LYS A 1 204 ? 10.022 -3.275 -12.825 1.00 84.00 204 LYS A O 1
ATOM 1571 N N . THR A 1 205 ? 8.686 -2.709 -14.531 1.00 72.88 205 THR A N 1
ATOM 1572 C CA . THR A 1 205 ? 8.741 -1.250 -14.333 1.00 72.88 205 THR A CA 1
ATOM 1573 C C . THR A 1 205 ? 7.817 -0.798 -13.191 1.00 72.88 205 THR A C 1
ATOM 1575 O O . THR A 1 205 ? 6.837 -0.090 -13.429 1.00 72.88 205 THR A O 1
ATOM 1578 N N . VAL A 1 206 ? 8.062 -1.273 -11.970 1.00 79.19 206 VAL A N 1
ATOM 1579 C CA . VAL A 1 206 ? 7.284 -0.917 -10.772 1.00 79.19 206 VAL A CA 1
ATOM 1580 C C . VAL A 1 206 ? 8.220 -0.303 -9.738 1.00 79.19 206 VAL A C 1
ATOM 1582 O O . VAL A 1 206 ? 9.238 -0.903 -9.402 1.00 79.19 206 VAL A O 1
ATOM 1585 N N . ASP A 1 207 ? 7.856 0.858 -9.188 1.00 80.38 207 ASP A N 1
ATOM 1586 C CA . ASP A 1 207 ? 8.645 1.512 -8.140 1.00 80.38 207 ASP A CA 1
ATOM 1587 C C . ASP A 1 207 ? 8.365 0.854 -6.780 1.00 80.38 207 ASP A C 1
ATOM 1589 O O . ASP A 1 207 ? 7.554 1.326 -5.981 1.00 80.38 207 ASP A O 1
ATOM 1593 N N . TYR A 1 208 ? 9.049 -0.255 -6.491 1.00 81.06 208 TYR A N 1
ATOM 1594 C CA . TYR A 1 208 ? 8.842 -1.013 -5.249 1.00 81.06 208 TYR A CA 1
ATOM 1595 C C . TYR A 1 208 ? 9.169 -0.225 -3.975 1.00 81.06 208 TYR A C 1
ATOM 1597 O O . TYR A 1 208 ? 8.611 -0.518 -2.925 1.00 81.06 208 TYR A O 1
ATOM 1605 N N . THR A 1 209 ? 10.040 0.786 -4.045 1.00 79.00 209 THR A N 1
ATOM 1606 C CA . THR A 1 209 ? 10.322 1.679 -2.907 1.00 79.00 209 THR A CA 1
ATOM 1607 C C . THR A 1 209 ? 9.079 2.454 -2.490 1.00 79.00 209 THR A C 1
ATOM 1609 O O . THR A 1 209 ? 8.747 2.483 -1.311 1.00 79.00 209 THR A O 1
ATOM 1612 N N . PHE A 1 210 ? 8.343 2.993 -3.464 1.00 80.38 210 PHE A N 1
ATOM 1613 C CA . PHE A 1 210 ? 7.102 3.719 -3.218 1.00 80.38 210 PHE A CA 1
ATOM 1614 C C . PHE A 1 210 ? 6.010 2.793 -2.670 1.00 80.38 210 PHE A C 1
ATOM 1616 O O . PHE A 1 210 ? 5.301 3.149 -1.732 1.00 80.38 210 PHE A O 1
ATOM 1623 N N . VAL A 1 211 ? 5.896 1.578 -3.217 1.00 82.81 211 VAL A N 1
ATOM 1624 C CA . VAL A 1 211 ? 4.919 0.590 -2.728 1.00 82.81 211 VAL A CA 1
ATOM 1625 C C . VAL A 1 211 ? 5.242 0.151 -1.295 1.00 82.81 211 VAL A C 1
ATOM 1627 O O . VAL A 1 211 ? 4.330 0.053 -0.476 1.00 82.81 211 VAL A O 1
ATOM 1630 N N . ALA A 1 212 ? 6.522 -0.060 -0.974 1.00 82.56 212 ALA A N 1
ATOM 1631 C CA . ALA A 1 212 ? 6.965 -0.421 0.372 1.00 82.56 212 ALA A CA 1
ATOM 1632 C C . ALA A 1 212 ? 6.669 0.690 1.390 1.00 82.56 212 ALA A C 1
ATOM 1634 O O . ALA A 1 212 ? 6.151 0.415 2.469 1.00 82.56 212 ALA A O 1
ATOM 1635 N N . GLU A 1 213 ? 6.952 1.948 1.040 1.00 82.25 213 GLU A N 1
ATOM 1636 C CA . GLU A 1 213 ? 6.628 3.108 1.880 1.00 82.25 213 GLU A CA 1
ATOM 1637 C C . GLU A 1 213 ? 5.119 3.220 2.110 1.00 82.25 213 GLU A C 1
ATOM 1639 O O . GLU A 1 213 ? 4.678 3.365 3.248 1.00 82.25 213 GLU A O 1
ATOM 1644 N N . GLN A 1 214 ? 4.318 3.058 1.054 1.00 84.00 214 GLN A N 1
ATOM 1645 C CA . GLN A 1 214 ? 2.862 3.098 1.157 1.00 84.00 214 GLN A CA 1
ATOM 1646 C C . GLN A 1 214 ? 2.318 2.009 2.095 1.00 84.00 214 GLN A C 1
ATOM 1648 O O . GLN A 1 214 ? 1.448 2.291 2.920 1.00 84.00 214 GLN A O 1
ATOM 1653 N N . GLN A 1 215 ? 2.833 0.780 2.002 1.00 83.75 215 GLN A N 1
ATOM 1654 C CA . GLN A 1 215 ? 2.447 -0.310 2.902 1.00 83.75 215 GLN A CA 1
ATOM 1655 C C . GLN A 1 215 ? 2.895 -0.056 4.344 1.00 83.75 215 GLN A C 1
ATOM 1657 O O . GLN A 1 215 ? 2.123 -0.307 5.267 1.00 83.75 215 GLN A O 1
ATOM 1662 N N . ALA A 1 216 ? 4.099 0.479 4.554 1.00 83.06 216 ALA A N 1
ATOM 1663 C CA . ALA A 1 216 ? 4.596 0.801 5.888 1.00 83.06 216 ALA A CA 1
ATOM 1664 C C . ALA A 1 216 ? 3.746 1.886 6.568 1.00 83.06 216 ALA A C 1
ATOM 1666 O O . ALA A 1 216 ? 3.372 1.727 7.730 1.00 83.06 216 ALA A O 1
ATOM 1667 N N . THR A 1 217 ? 3.380 2.950 5.845 1.00 82.75 217 THR A N 1
ATOM 1668 C CA . THR A 1 217 ? 2.482 3.995 6.361 1.00 82.75 217 THR A CA 1
ATOM 1669 C C . THR A 1 217 ? 1.099 3.435 6.685 1.00 82.75 217 THR A C 1
ATOM 1671 O O . THR A 1 217 ? 0.539 3.758 7.730 1.00 82.75 217 THR A O 1
ATOM 1674 N N . GLN A 1 218 ? 0.560 2.566 5.826 1.00 83.06 218 GLN A N 1
ATOM 1675 C CA . GLN A 1 218 ? -0.726 1.914 6.068 1.00 83.06 218 GLN A CA 1
ATOM 1676 C C . GLN A 1 218 ? -0.674 1.039 7.329 1.00 83.06 218 GLN A C 1
ATOM 1678 O O . GLN A 1 218 ? -1.510 1.190 8.214 1.00 83.06 218 GLN A O 1
ATOM 1683 N N . ALA A 1 219 ? 0.355 0.198 7.463 1.00 83.19 219 ALA A N 1
ATOM 1684 C CA . ALA A 1 219 ? 0.537 -0.668 8.623 1.00 83.19 219 ALA A CA 1
ATOM 1685 C C . ALA A 1 219 ? 0.731 0.127 9.924 1.00 83.19 219 ALA A C 1
ATOM 1687 O O . ALA A 1 219 ? 0.227 -0.275 10.968 1.00 83.19 219 ALA A O 1
ATOM 1688 N N . GLN A 1 220 ? 1.433 1.263 9.880 1.00 82.25 220 GLN A N 1
ATOM 1689 C CA . GLN A 1 220 ? 1.551 2.165 11.030 1.00 82.25 220 GLN A CA 1
ATOM 1690 C C . GLN A 1 220 ? 0.210 2.803 11.395 1.00 82.25 220 GLN A C 1
ATOM 1692 O O . GLN A 1 220 ? -0.127 2.859 12.573 1.00 82.25 220 GLN A O 1
ATOM 1697 N N . ALA A 1 221 ? -0.574 3.242 10.408 1.00 83.06 221 ALA A N 1
ATOM 1698 C CA . ALA A 1 221 ? -1.903 3.791 10.651 1.00 83.06 221 ALA A CA 1
ATOM 1699 C C . ALA A 1 221 ? -2.851 2.741 11.247 1.00 83.06 221 ALA A C 1
ATOM 1701 O O . ALA A 1 221 ? -3.618 3.054 12.154 1.00 83.06 221 ALA A O 1
ATOM 1702 N N . ASP A 1 222 ? -2.782 1.498 10.777 1.00 81.62 222 ASP A N 1
ATOM 1703 C CA . ASP A 1 222 ? -3.607 0.405 11.290 1.00 81.62 222 ASP A CA 1
ATOM 1704 C C . ASP A 1 222 ? -3.170 -0.026 12.698 1.00 81.62 222 ASP A C 1
ATOM 1706 O O . ASP A 1 222 ? -4.025 -0.256 13.552 1.00 81.62 222 ASP A O 1
ATOM 1710 N N . ARG A 1 223 ? -1.861 -0.035 12.991 1.00 80.94 223 ARG A N 1
ATOM 1711 C CA . ARG A 1 223 ? -1.341 -0.232 14.357 1.00 80.94 223 ARG A CA 1
ATOM 1712 C C . ARG A 1 223 ? -1.784 0.881 15.299 1.00 80.94 223 ARG A C 1
ATOM 1714 O O . ARG A 1 223 ? -2.334 0.576 16.347 1.00 80.94 223 ARG A O 1
ATOM 1721 N N . ALA A 1 224 ? -1.646 2.144 14.898 1.00 84.31 224 ALA A N 1
ATOM 1722 C CA . ALA A 1 224 ? -2.087 3.283 15.702 1.00 84.31 224 ALA A CA 1
ATOM 1723 C C . ALA A 1 224 ? -3.603 3.251 15.964 1.00 84.31 224 ALA A C 1
ATOM 1725 O O . ALA A 1 224 ? -4.050 3.535 17.071 1.00 84.31 224 ALA A O 1
ATOM 1726 N N . LYS A 1 225 ? -4.409 2.852 14.970 1.00 81.00 225 LYS A N 1
ATOM 1727 C CA . LYS A 1 225 ? -5.853 2.631 15.155 1.00 81.00 225 LYS A CA 1
ATOM 1728 C C . LYS A 1 225 ? -6.143 1.463 16.094 1.00 81.00 225 LYS A C 1
ATOM 1730 O O . LYS A 1 225 ? -7.051 1.575 16.909 1.00 81.00 225 LYS A O 1
ATOM 1735 N N . GLY A 1 226 ? -5.401 0.362 15.982 1.00 82.50 226 GLY A N 1
ATOM 1736 C CA . GLY A 1 226 ? -5.534 -0.797 16.864 1.00 82.50 226 GLY A CA 1
ATOM 1737 C C . GLY A 1 226 ? -5.182 -0.464 18.313 1.00 82.50 226 GLY A C 1
ATOM 1738 O O . GLY A 1 226 ? -5.935 -0.808 19.217 1.00 82.50 226 GLY A O 1
ATOM 1739 N N . GLU A 1 227 ? -4.092 0.270 18.530 1.00 85.25 227 GLU A N 1
ATOM 1740 C CA . GLU A 1 227 ? -3.670 0.767 19.843 1.00 85.25 227 GLU A CA 1
ATOM 1741 C C . GLU A 1 227 ? -4.697 1.743 20.430 1.00 85.25 227 GLU A C 1
ATOM 1743 O O . GLU A 1 227 ? -5.086 1.597 21.587 1.00 85.25 227 GLU A O 1
ATOM 1748 N N . ALA A 1 228 ? -5.212 2.682 19.628 1.00 83.25 228 ALA A N 1
ATOM 1749 C CA . ALA A 1 228 ? -6.270 3.593 20.059 1.00 83.25 228 ALA A CA 1
ATOM 1750 C C . ALA A 1 228 ? -7.569 2.845 20.408 1.00 83.25 228 ALA A C 1
ATOM 1752 O O . ALA A 1 228 ? -8.178 3.118 21.439 1.00 83.25 228 ALA A O 1
ATOM 1753 N N . ALA A 1 229 ? -7.979 1.869 19.593 1.00 83.25 229 ALA A N 1
ATOM 1754 C CA . ALA A 1 229 ? -9.158 1.050 19.867 1.00 83.25 229 ALA A CA 1
ATOM 1755 C C . ALA A 1 229 ? -8.981 0.192 21.131 1.00 83.25 229 ALA A C 1
ATOM 1757 O O . ALA A 1 229 ? -9.917 0.068 21.918 1.00 83.25 229 ALA A O 1
ATOM 1758 N N . ALA A 1 230 ? -7.784 -0.356 21.358 1.00 85.62 230 ALA A N 1
ATOM 1759 C CA . ALA A 1 230 ? -7.458 -1.104 22.568 1.00 85.62 230 ALA A CA 1
ATOM 1760 C C . ALA A 1 230 ? -7.466 -0.207 23.817 1.00 85.62 230 ALA A C 1
ATOM 1762 O O . ALA A 1 230 ? -7.997 -0.614 24.848 1.00 85.62 230 ALA A O 1
ATOM 1763 N N . ALA A 1 231 ? -6.947 1.021 23.721 1.00 86.69 231 ALA A N 1
ATOM 1764 C CA . ALA A 1 231 ? -6.989 1.995 24.810 1.00 86.69 231 ALA A CA 1
ATOM 1765 C C . ALA A 1 231 ? -8.431 2.390 25.167 1.00 86.69 231 ALA A C 1
ATOM 1767 O O . ALA A 1 231 ? -8.792 2.391 26.342 1.00 86.69 231 ALA A O 1
ATOM 1768 N N . VAL A 1 232 ? -9.278 2.645 24.162 1.00 84.88 232 VAL A N 1
ATOM 1769 C CA . VAL A 1 232 ? -10.706 2.937 24.374 1.00 84.88 232 VAL A CA 1
ATOM 1770 C C . VAL A 1 232 ? -11.426 1.735 24.991 1.00 84.88 232 VAL A C 1
ATOM 1772 O O . VAL A 1 232 ? -12.204 1.902 25.925 1.00 84.88 232 VAL A O 1
ATOM 1775 N N . ALA A 1 233 ? -11.150 0.513 24.529 1.00 85.94 233 ALA A N 1
ATOM 1776 C CA . ALA A 1 233 ? -11.732 -0.695 25.113 1.00 85.94 233 ALA A CA 1
ATOM 1777 C C . ALA A 1 233 ? -11.310 -0.900 26.581 1.00 85.94 233 ALA A C 1
ATOM 1779 O O . ALA A 1 233 ? -12.138 -1.289 27.407 1.00 85.94 233 ALA A O 1
ATOM 1780 N N . ALA A 1 234 ? -10.051 -0.603 26.919 1.00 86.31 234 ALA A N 1
ATOM 1781 C CA . ALA A 1 234 ? -9.558 -0.653 28.292 1.00 86.31 234 ALA A CA 1
ATOM 1782 C C . ALA A 1 234 ? -10.236 0.401 29.183 1.00 86.31 234 ALA A C 1
ATOM 1784 O O . ALA A 1 234 ? -10.653 0.075 30.292 1.00 86.31 234 ALA A O 1
ATOM 1785 N N . GLU A 1 235 ? -10.417 1.629 28.685 1.00 87.19 235 GLU A N 1
ATOM 1786 C CA . GLU A 1 235 ? -11.144 2.686 29.400 1.00 87.19 235 GLU A CA 1
ATOM 1787 C C . GLU A 1 235 ? -12.601 2.289 29.660 1.00 87.19 235 GLU A C 1
ATOM 1789 O O . GLU A 1 235 ? -13.078 2.401 30.786 1.00 87.19 235 GLU A O 1
ATOM 1794 N N . ILE A 1 236 ? -13.298 1.767 28.645 1.00 85.75 236 ILE A N 1
ATOM 1795 C CA . ILE A 1 236 ? -14.666 1.260 28.800 1.00 85.75 236 ILE A CA 1
ATOM 1796 C C . ILE A 1 236 ? -14.713 0.208 29.908 1.00 85.75 236 ILE A C 1
ATOM 1798 O O . ILE A 1 236 ? -15.552 0.295 30.800 1.00 85.75 236 ILE A O 1
ATOM 1802 N N . SER A 1 237 ? -13.807 -0.772 29.869 1.00 86.06 237 SER A N 1
ATOM 1803 C CA . SER A 1 237 ? -13.764 -1.841 30.867 1.00 86.06 237 SER A CA 1
ATOM 1804 C C . SER A 1 237 ? -13.524 -1.309 32.283 1.00 86.06 237 SER A C 1
ATOM 1806 O O . SER A 1 237 ? -14.128 -1.810 33.231 1.00 86.06 237 SER A O 1
ATOM 1808 N N . ASP A 1 238 ? -12.658 -0.309 32.438 1.00 87.38 238 ASP A N 1
ATOM 1809 C CA . ASP A 1 238 ? -12.343 0.305 33.729 1.00 87.38 238 ASP A CA 1
ATOM 1810 C C . ASP A 1 238 ? -13.495 1.165 34.278 1.00 87.38 238 ASP A C 1
ATOM 1812 O O . ASP A 1 238 ? -13.803 1.139 35.469 1.00 87.38 238 ASP A O 1
ATOM 1816 N N . VAL A 1 239 ? -14.189 1.914 33.422 1.00 84.75 239 VAL A N 1
ATOM 1817 C CA . VAL A 1 239 ? -15.345 2.711 33.855 1.00 84.75 239 VAL A CA 1
ATOM 1818 C C . VAL A 1 239 ? -16.538 1.807 34.184 1.00 84.75 239 VAL A C 1
ATOM 1820 O O . VAL A 1 239 ? -17.229 2.029 35.178 1.00 84.75 239 VAL A O 1
ATOM 1823 N N . VAL A 1 240 ? -16.763 0.748 33.401 1.00 86.38 240 VAL A N 1
ATOM 1824 C CA . VAL A 1 240 ? -17.841 -0.222 33.652 1.00 86.38 240 VAL A CA 1
ATOM 1825 C C . VAL A 1 240 ? -17.619 -0.984 34.953 1.00 86.38 240 VAL A C 1
ATOM 1827 O O . VAL A 1 240 ? -18.579 -1.186 35.692 1.00 86.38 240 VAL A O 1
ATOM 1830 N N . SER A 1 241 ? -16.383 -1.385 35.267 1.00 85.06 241 SER A N 1
ATOM 1831 C CA . SER A 1 241 ? -16.090 -2.081 36.526 1.00 85.06 241 SER A CA 1
ATOM 1832 C C . SER A 1 241 ? -16.371 -1.197 37.748 1.00 85.06 241 SER A C 1
ATOM 1834 O O . SER A 1 241 ? -16.921 -1.688 38.732 1.00 85.06 241 SER A O 1
ATOM 1836 N N . ARG A 1 242 ? -16.083 0.110 37.658 1.00 84.50 242 ARG A N 1
ATOM 1837 C CA . ARG A 1 242 ? -16.359 1.094 38.717 1.00 84.50 242 ARG A CA 1
ATOM 1838 C C . ARG A 1 242 ? -17.843 1.409 38.890 1.00 84.50 242 ARG A C 1
ATOM 1840 O O . ARG A 1 242 ? -18.298 1.583 40.014 1.00 84.50 242 ARG A O 1
ATOM 1847 N N . LEU A 1 243 ? -18.594 1.485 37.793 1.00 80.25 243 LEU A N 1
ATOM 1848 C CA . LEU A 1 243 ? -20.009 1.881 37.803 1.00 80.25 243 LEU A CA 1
ATOM 1849 C C . LEU A 1 243 ? -20.989 0.703 37.877 1.00 80.25 243 LEU A C 1
ATOM 1851 O O . LEU A 1 243 ? -22.204 0.910 37.886 1.00 80.25 243 LEU A O 1
ATOM 1855 N N . ARG A 1 244 ? -20.496 -0.538 37.914 1.00 79.75 244 ARG A N 1
ATOM 1856 C CA . ARG A 1 244 ? -21.342 -1.735 37.937 1.00 79.75 244 ARG A CA 1
ATOM 1857 C C . ARG A 1 244 ? -22.288 -1.710 39.143 1.00 79.75 244 ARG A C 1
ATOM 1859 O O . ARG A 1 244 ? -21.852 -1.595 40.283 1.00 79.75 244 ARG A O 1
ATOM 1866 N N . GLY A 1 245 ? -23.589 -1.858 38.886 1.00 75.44 245 GLY A N 1
ATOM 1867 C CA . GLY A 1 245 ? -24.618 -1.879 39.936 1.00 75.44 245 GLY A CA 1
ATOM 1868 C C . GLY A 1 245 ? -24.985 -0.505 40.509 1.00 75.44 245 GLY A C 1
ATOM 1869 O O . GLY A 1 245 ? -25.860 -0.422 41.369 1.00 75.44 245 GLY A O 1
ATOM 1870 N N . VAL A 1 246 ? -24.374 0.575 40.017 1.00 78.00 246 VAL A N 1
ATOM 1871 C CA . VAL A 1 246 ? -24.727 1.948 40.384 1.00 78.00 246 VAL A CA 1
ATOM 1872 C C . VAL A 1 246 ? -25.913 2.416 39.545 1.00 78.00 246 VAL A C 1
ATOM 1874 O O . VAL A 1 246 ? -25.961 2.199 38.331 1.00 78.00 246 VAL A O 1
ATOM 1877 N N . GLN A 1 247 ? -26.851 3.107 40.195 1.00 80.00 247 GLN A N 1
ATOM 1878 C CA . GLN A 1 247 ? -27.906 3.860 39.524 1.00 80.00 247 GLN A CA 1
ATOM 1879 C C . GLN A 1 247 ? -27.701 5.355 39.754 1.00 80.00 247 GLN A C 1
ATOM 1881 O O . GLN A 1 247 ? -27.563 5.791 40.896 1.00 80.00 247 GLN A O 1
ATOM 1886 N N . VAL A 1 248 ? -27.687 6.135 38.675 1.00 80.56 248 VAL A N 1
ATOM 1887 C CA . VAL A 1 248 ? -27.599 7.599 38.737 1.00 80.56 248 VAL A CA 1
ATOM 1888 C C . VAL A 1 248 ? -28.872 8.182 38.144 1.00 80.56 248 VAL A C 1
ATOM 1890 O O . VAL A 1 248 ? -29.266 7.834 37.029 1.00 80.56 248 VAL A O 1
ATOM 1893 N N . THR A 1 249 ? -29.517 9.077 38.888 1.00 81.88 249 THR A N 1
ATOM 1894 C CA . THR A 1 249 ? -30.696 9.803 38.410 1.00 81.88 249 THR A CA 1
ATOM 1895 C C . THR A 1 249 ? -30.235 11.127 37.813 1.00 81.88 249 THR A C 1
ATOM 1897 O O . THR A 1 249 ? -29.653 11.951 38.512 1.00 81.88 249 THR A O 1
ATOM 1900 N N . ARG A 1 250 ? -30.463 11.334 36.515 1.00 78.94 250 ARG A N 1
ATOM 1901 C CA . ARG A 1 250 ? -30.128 12.589 35.825 1.00 78.94 250 ARG A CA 1
ATOM 1902 C C . ARG A 1 250 ? -31.156 13.669 36.183 1.00 78.94 250 ARG A C 1
ATOM 1904 O O . ARG A 1 250 ? -32.310 13.349 36.465 1.00 78.94 250 ARG A O 1
ATOM 1911 N N . ALA A 1 251 ? -30.771 14.941 36.071 1.00 73.31 251 ALA A N 1
ATOM 1912 C CA . ALA A 1 251 ? -31.665 16.091 36.270 1.00 73.31 251 ALA A CA 1
ATOM 1913 C C . ALA A 1 251 ? -32.963 16.016 35.433 1.00 73.31 251 ALA A C 1
ATOM 1915 O O . ALA A 1 251 ? -34.013 16.480 35.864 1.00 73.31 251 ALA A O 1
ATOM 1916 N N . ASP A 1 252 ? -32.915 15.344 34.279 1.00 73.62 252 ASP A N 1
ATOM 1917 C CA . ASP A 1 252 ? -34.059 15.140 33.380 1.00 73.62 252 ASP A CA 1
ATOM 1918 C C . ASP A 1 252 ? -35.038 14.036 33.838 1.00 73.62 252 ASP A C 1
ATOM 1920 O O . ASP A 1 252 ? -35.914 13.626 33.067 1.00 73.62 252 ASP A O 1
ATOM 1924 N N . GLY A 1 253 ? -34.848 13.479 35.040 1.00 75.12 253 GLY A N 1
ATOM 1925 C CA . GLY A 1 253 ? -35.637 12.372 35.592 1.00 75.12 253 GLY A CA 1
ATOM 1926 C C . GLY A 1 253 ? -35.346 11.003 34.964 1.00 75.12 253 GLY A C 1
ATOM 1927 O O . GLY A 1 253 ? -36.107 10.060 35.171 1.00 75.12 253 GLY A O 1
ATOM 1928 N N . ALA A 1 254 ? -34.276 10.883 34.172 1.00 79.94 254 ALA A N 1
ATOM 1929 C CA . ALA A 1 254 ? -33.844 9.613 33.592 1.00 79.94 254 ALA A CA 1
ATOM 1930 C C . ALA A 1 254 ? -32.965 8.837 34.584 1.00 79.94 254 ALA A C 1
ATOM 1932 O O . ALA A 1 254 ? -32.021 9.402 35.136 1.00 79.94 254 ALA A O 1
ATOM 1933 N N . VAL A 1 255 ? -33.245 7.548 34.773 1.00 82.62 255 VAL A N 1
ATOM 1934 C CA . VAL A 1 255 ? -32.426 6.649 35.596 1.00 82.62 255 VAL A CA 1
ATOM 1935 C C . VAL A 1 255 ? -31.462 5.897 34.686 1.00 82.62 255 VAL A C 1
ATOM 1937 O O . VAL A 1 255 ? -31.874 5.218 33.743 1.00 82.62 255 VAL A O 1
ATOM 1940 N N . LEU A 1 256 ? -30.172 6.040 34.965 1.00 81.50 256 LEU A N 1
ATOM 1941 C CA . LEU A 1 256 ? -29.088 5.360 34.271 1.00 81.50 256 LEU A CA 1
ATOM 1942 C C . LEU A 1 256 ? -28.590 4.222 35.159 1.00 81.50 256 LEU A C 1
ATOM 1944 O O . LEU A 1 256 ? -28.229 4.460 36.309 1.00 81.50 256 LEU A O 1
ATOM 1948 N N . SER A 1 257 ? -28.554 3.000 34.631 1.00 82.19 257 SER A N 1
ATOM 1949 C CA . SER A 1 257 ? -27.985 1.834 35.318 1.00 82.19 257 SER A CA 1
ATOM 1950 C C . SER A 1 257 ? -26.984 1.126 34.414 1.00 82.19 257 SER A C 1
ATOM 1952 O O . SER A 1 257 ? -27.233 0.948 33.220 1.00 82.19 257 SER A O 1
ATOM 1954 N N . VAL A 1 258 ? -25.836 0.744 34.972 1.00 86.06 258 VAL A N 1
ATOM 1955 C CA . VAL A 1 258 ? -24.784 0.037 34.229 1.00 86.06 258 VAL A CA 1
ATOM 1956 C C . VAL A 1 258 ? -24.860 -1.455 34.539 1.00 86.06 258 VAL A C 1
ATOM 1958 O O . VAL A 1 258 ? -24.701 -1.866 35.691 1.00 86.06 258 VAL A O 1
ATOM 1961 N N . ASP A 1 259 ? -25.099 -2.252 33.498 1.00 78.31 259 ASP A N 1
ATOM 1962 C CA . ASP A 1 259 ? -25.125 -3.716 33.530 1.00 78.31 259 ASP A CA 1
ATOM 1963 C C . ASP A 1 259 ? -23.849 -4.303 32.887 1.00 78.31 259 ASP A C 1
ATOM 1965 O O . ASP A 1 259 ? -23.045 -3.579 32.288 1.00 78.31 259 ASP A O 1
ATOM 1969 N N . GLU A 1 260 ? -23.655 -5.625 32.978 1.00 72.06 260 GLU A N 1
ATOM 1970 C CA . GLU A 1 260 ? -22.453 -6.318 32.487 1.00 72.06 260 GLU A CA 1
ATOM 1971 C C . GLU A 1 260 ? -22.204 -6.127 30.986 1.00 72.06 260 GLU A C 1
ATOM 1973 O O . GLU A 1 260 ? -21.053 -6.143 30.557 1.00 72.06 260 GLU A O 1
ATOM 1978 N N . ALA A 1 261 ? -23.265 -5.938 30.193 1.00 74.19 261 ALA A N 1
ATOM 1979 C CA . ALA A 1 261 ? -23.200 -5.885 28.728 1.00 74.19 261 ALA A CA 1
ATOM 1980 C C . ALA A 1 261 ? -23.744 -4.582 28.110 1.00 74.19 261 ALA A C 1
ATOM 1982 O O . ALA A 1 261 ? -23.595 -4.364 26.906 1.00 74.19 261 ALA A O 1
ATOM 1983 N N . SER A 1 262 ? -24.389 -3.711 28.895 1.00 84.12 262 SER A N 1
ATOM 1984 C CA . SER A 1 262 ? -24.963 -2.467 28.371 1.00 84.12 262 SER A CA 1
ATOM 1985 C C . SER A 1 262 ? -25.223 -1.424 29.453 1.00 84.12 262 SER A C 1
ATOM 1987 O O . SER A 1 262 ? -25.352 -1.746 30.633 1.00 84.12 262 SER A O 1
ATOM 1989 N N . VAL A 1 263 ? -25.356 -0.169 29.030 1.00 84.25 263 VAL A N 1
ATOM 1990 C CA . VAL A 1 263 ? -25.935 0.897 29.851 1.00 84.25 263 VAL A CA 1
ATOM 1991 C C . VAL A 1 263 ? -27.427 0.962 29.555 1.00 84.25 263 VAL A C 1
ATOM 1993 O O . VAL A 1 263 ? -27.836 1.106 28.399 1.00 84.25 263 VAL A O 1
ATOM 1996 N N . VAL A 1 264 ? -28.240 0.840 30.598 1.00 84.12 264 VAL A N 1
ATOM 1997 C CA . VAL A 1 264 ? -29.698 0.898 30.528 1.00 84.12 264 VAL A CA 1
ATOM 1998 C C . VAL A 1 264 ? -30.161 2.285 30.953 1.00 84.12 264 VAL A C 1
ATOM 2000 O O . VAL A 1 264 ? -29.825 2.759 32.037 1.00 84.12 264 VAL A O 1
ATOM 2003 N N . ILE A 1 265 ? -30.970 2.906 30.102 1.00 84.44 265 ILE A N 1
ATOM 2004 C CA . ILE A 1 265 ? -31.569 4.222 30.313 1.00 84.44 265 ILE A CA 1
ATOM 2005 C C . ILE A 1 265 ? -33.075 4.032 30.459 1.00 84.44 265 ILE A C 1
ATOM 2007 O O . ILE A 1 265 ? -33.727 3.522 29.544 1.00 84.44 265 ILE A O 1
ATOM 2011 N N . GLU A 1 266 ? -33.636 4.457 31.585 1.00 84.06 266 GLU A N 1
ATOM 2012 C CA . GLU A 1 266 ? -35.076 4.445 31.827 1.00 84.06 266 GLU A CA 1
ATOM 2013 C C . GLU A 1 266 ? -35.604 5.876 31.975 1.00 84.06 266 GLU A C 1
ATOM 2015 O O . GLU A 1 266 ? -35.148 6.634 32.830 1.00 84.06 266 GLU A O 1
ATOM 2020 N N . LYS A 1 267 ? -36.560 6.269 31.125 1.00 84.31 267 LYS A N 1
ATOM 2021 C CA . LYS A 1 267 ? -37.201 7.593 31.168 1.00 84.31 267 LYS A CA 1
ATOM 2022 C C . LYS A 1 267 ? -38.694 7.459 30.893 1.00 84.31 267 LYS A C 1
ATOM 2024 O O . LYS A 1 267 ? -39.082 6.975 29.832 1.00 84.31 267 LYS A O 1
ATOM 2029 N N . ALA A 1 268 ? -39.530 7.901 31.836 1.00 76.50 268 ALA A N 1
ATOM 2030 C CA . ALA A 1 268 ? -40.994 7.921 31.705 1.00 76.50 268 ALA A CA 1
ATOM 2031 C C . ALA A 1 268 ? -41.599 6.581 31.214 1.00 76.50 268 ALA A C 1
ATOM 2033 O O . ALA A 1 268 ? -42.441 6.556 30.317 1.00 76.50 268 ALA A O 1
ATOM 2034 N N . GLY A 1 269 ? -41.116 5.453 31.753 1.00 76.38 269 GLY A N 1
ATOM 2035 C CA . GLY A 1 269 ? -41.572 4.104 31.391 1.00 76.38 269 GLY A CA 1
ATOM 2036 C C . GLY A 1 269 ? -41.011 3.544 30.076 1.00 76.38 269 GLY A C 1
ATOM 2037 O O . GLY A 1 269 ? -41.349 2.424 29.699 1.00 76.38 269 GLY A O 1
ATOM 2038 N N . ARG A 1 270 ? -40.144 4.282 29.366 1.00 80.12 270 ARG A N 1
ATOM 2039 C CA . ARG A 1 270 ? -39.403 3.779 28.199 1.00 80.12 270 ARG A CA 1
ATOM 2040 C C . ARG A 1 270 ? -37.999 3.358 28.613 1.00 80.12 270 ARG A C 1
ATOM 2042 O O . ARG A 1 270 ? -37.288 4.129 29.254 1.00 80.12 270 ARG A O 1
ATOM 2049 N N . ARG A 1 271 ? -37.601 2.152 28.199 1.00 83.06 271 ARG A N 1
ATOM 2050 C CA . ARG A 1 271 ? -36.287 1.562 28.473 1.00 83.06 271 ARG A CA 1
ATOM 2051 C C . ARG A 1 271 ? -35.489 1.426 27.179 1.00 83.06 271 ARG A C 1
ATOM 2053 O O . ARG A 1 271 ? -35.964 0.805 26.232 1.00 83.06 271 ARG A O 1
ATOM 2060 N N . ALA A 1 272 ? -34.281 1.974 27.159 1.00 84.94 272 ALA A N 1
ATOM 2061 C CA . ALA A 1 272 ? -33.309 1.795 26.085 1.00 84.94 272 ALA A CA 1
ATOM 2062 C C . ALA A 1 272 ? -32.030 1.161 26.643 1.00 84.94 272 ALA A C 1
ATOM 2064 O O . ALA A 1 272 ? -31.671 1.405 27.793 1.00 84.94 272 ALA A O 1
ATOM 2065 N N . ALA A 1 273 ? -31.353 0.344 25.838 1.00 84.94 273 ALA A N 1
ATOM 2066 C CA . ALA A 1 273 ? -30.068 -0.255 26.183 1.00 84.94 273 ALA A CA 1
ATOM 2067 C C . ALA A 1 273 ? -29.052 0.076 25.088 1.00 84.94 273 ALA A C 1
ATOM 2069 O O . ALA A 1 273 ? -29.333 -0.129 23.905 1.00 84.94 273 ALA A O 1
ATOM 2070 N N . ALA A 1 274 ? -27.890 0.590 25.483 1.00 84.88 274 ALA A N 1
ATOM 2071 C CA . ALA A 1 274 ? -26.795 0.908 24.574 1.00 84.88 274 ALA A CA 1
ATOM 2072 C C . ALA A 1 274 ? -25.550 0.078 24.933 1.00 84.88 274 ALA A C 1
ATOM 2074 O O . ALA A 1 274 ? -25.216 -0.027 26.118 1.00 84.88 274 ALA A O 1
ATOM 2075 N N . PRO A 1 275 ? -24.851 -0.516 23.945 1.00 85.62 275 PRO A N 1
ATOM 2076 C CA . PRO A 1 275 ? -23.592 -1.207 24.201 1.00 85.62 275 PRO A CA 1
ATOM 2077 C C . PRO A 1 275 ? -22.540 -0.200 24.676 1.00 85.62 275 PRO A C 1
ATOM 2079 O O . PRO A 1 275 ? -22.523 0.944 24.215 1.00 85.62 275 PRO A O 1
ATOM 2082 N N . HIS A 1 276 ? -21.633 -0.616 25.562 1.00 80.38 276 HIS A N 1
ATOM 2083 C CA . HIS A 1 276 ? -20.703 0.310 26.224 1.00 80.38 276 HIS A CA 1
ATOM 2084 C C . HIS A 1 276 ? -19.810 1.094 25.255 1.00 80.38 276 HIS A C 1
ATOM 2086 O O . HIS A 1 276 ? -19.510 2.254 25.513 1.00 80.38 276 HIS A O 1
ATOM 2092 N N . GLY A 1 277 ? -19.466 0.510 24.102 1.00 79.19 277 GLY A N 1
ATOM 2093 C CA . GLY A 1 277 ? -18.708 1.197 23.049 1.00 79.19 277 GLY A CA 1
ATOM 2094 C C . GLY A 1 277 ? -19.416 2.411 22.439 1.00 79.19 277 GLY A C 1
ATOM 2095 O O . GLY A 1 277 ? -18.748 3.343 22.010 1.00 79.19 277 GLY A O 1
ATOM 2096 N N . LEU A 1 278 ? -20.754 2.429 22.430 1.00 80.50 278 LEU A N 1
ATOM 2097 C CA . LEU A 1 278 ? -21.557 3.571 21.971 1.00 80.50 278 LEU A CA 1
ATOM 2098 C C . LEU A 1 278 ? -22.007 4.478 23.125 1.00 80.50 278 LEU A C 1
ATOM 2100 O O . LEU A 1 278 ? -22.504 5.572 22.883 1.00 80.50 278 LEU A O 1
ATOM 2104 N N . ALA A 1 279 ? -21.843 4.024 24.369 1.00 82.38 279 ALA A N 1
ATOM 2105 C CA . ALA A 1 279 ? -22.266 4.720 25.580 1.00 82.38 279 ALA A CA 1
ATOM 2106 C C . ALA A 1 279 ? -21.085 5.247 26.419 1.00 82.38 279 ALA A C 1
ATOM 2108 O O . ALA A 1 279 ? -21.278 5.576 27.586 1.00 82.38 279 ALA A O 1
ATOM 2109 N N . LEU A 1 280 ? -19.875 5.337 25.853 1.00 81.94 280 LEU A N 1
ATOM 2110 C CA . LEU A 1 280 ? -18.675 5.819 26.553 1.00 81.94 280 LEU A CA 1
ATOM 2111 C C . LEU A 1 280 ? -18.877 7.221 27.147 1.00 81.94 280 LEU A C 1
ATOM 2113 O O . LEU A 1 280 ? -18.531 7.453 28.302 1.00 81.94 280 LEU A O 1
ATOM 2117 N N . ASP A 1 281 ? -19.481 8.136 26.390 1.00 83.56 281 ASP A N 1
ATOM 2118 C CA . ASP A 1 281 ? -19.727 9.500 26.867 1.00 83.56 281 ASP A CA 1
ATOM 2119 C C . ASP A 1 281 ? -20.700 9.512 28.055 1.00 83.56 281 ASP A C 1
ATOM 2121 O O . ASP A 1 281 ? -20.455 10.191 29.049 1.00 83.56 281 ASP A O 1
ATOM 2125 N N . LEU A 1 282 ? -21.741 8.671 28.020 1.00 83.06 282 LEU A N 1
ATOM 2126 C CA . LEU A 1 282 ? -22.676 8.496 29.139 1.00 83.06 282 LEU A CA 1
ATOM 2127 C C . LEU A 1 282 ? -21.995 7.878 30.368 1.00 83.06 282 LEU A C 1
ATOM 2129 O O . LEU A 1 282 ? -22.253 8.294 31.494 1.00 83.06 282 LEU A O 1
ATOM 2133 N N . LEU A 1 283 ? -21.109 6.901 30.166 1.00 83.50 283 LEU A N 1
ATOM 2134 C CA . LEU A 1 283 ? -20.320 6.292 31.237 1.00 83.50 283 LEU A CA 1
ATOM 2135 C C . LEU A 1 283 ? -19.382 7.317 31.898 1.00 83.50 283 LEU A C 1
ATOM 2137 O O . LEU A 1 283 ? -19.273 7.346 33.123 1.00 83.50 283 LEU A O 1
ATOM 2141 N N . ARG A 1 284 ? -18.751 8.198 31.110 1.00 86.31 284 ARG A N 1
ATOM 2142 C CA . ARG A 1 284 ? -17.929 9.306 31.623 1.00 86.31 284 ARG A CA 1
ATOM 2143 C C . ARG A 1 284 ? -18.758 10.319 32.410 1.00 86.31 284 ARG A C 1
ATOM 2145 O O . ARG A 1 284 ? -18.330 10.728 33.486 1.00 86.31 284 ARG A O 1
ATOM 2152 N N . GLU A 1 285 ? -19.943 10.683 31.917 1.00 82.88 285 GLU A N 1
ATOM 2153 C CA . GLU A 1 285 ? -20.881 11.554 32.641 1.00 82.88 285 GLU A CA 1
ATOM 2154 C C . GLU A 1 285 ? -21.262 10.951 34.002 1.00 82.88 285 GLU A C 1
ATOM 2156 O O . GLU A 1 285 ? -21.172 11.630 35.022 1.00 82.88 285 GLU A O 1
ATOM 2161 N N . MET A 1 286 ? -21.611 9.660 34.046 1.00 80.19 286 MET A N 1
ATOM 2162 C CA . MET A 1 286 ? -21.948 8.969 35.297 1.00 80.19 286 MET A CA 1
ATOM 2163 C C . MET A 1 286 ? -20.771 8.914 36.279 1.00 80.19 286 MET A C 1
ATOM 2165 O O . MET A 1 286 ? -20.962 9.137 37.476 1.00 80.19 286 MET A O 1
ATOM 2169 N N . ALA A 1 287 ? -19.556 8.648 35.787 1.00 82.19 287 ALA A N 1
ATOM 2170 C CA . ALA A 1 287 ? -18.348 8.648 36.610 1.00 82.19 287 ALA A CA 1
ATOM 2171 C C . ALA A 1 287 ? -18.037 10.043 37.183 1.00 82.19 287 ALA A C 1
ATOM 2173 O O . ALA A 1 287 ? -17.634 10.158 38.339 1.00 82.19 287 ALA A O 1
ATOM 2174 N N . ALA A 1 288 ? -18.267 11.108 36.407 1.00 81.06 288 ALA A N 1
ATOM 2175 C CA . ALA A 1 288 ? -18.096 12.486 36.865 1.00 81.06 288 ALA A CA 1
ATOM 2176 C C . ALA A 1 288 ? -19.158 12.895 37.902 1.00 81.06 288 ALA A C 1
ATOM 2178 O O . ALA A 1 288 ? -18.826 13.549 38.891 1.00 81.06 288 ALA A O 1
ATOM 2179 N N . SER A 1 289 ? -20.417 12.476 37.725 1.00 73.94 289 SER A N 1
ATOM 2180 C CA . SER A 1 289 ? -21.482 12.708 38.710 1.00 73.94 289 SER A CA 1
ATOM 2181 C C . SER A 1 289 ? -21.196 12.015 40.044 1.00 73.94 289 SER A C 1
ATOM 2183 O O . SER A 1 289 ? -21.398 12.625 41.086 1.00 73.94 289 SER A O 1
ATOM 2185 N N . GLN A 1 290 ? -20.640 10.797 40.039 1.00 72.38 290 GLN A N 1
ATOM 2186 C CA . GLN A 1 290 ? -20.220 10.134 41.281 1.00 72.38 290 GLN A CA 1
ATOM 2187 C C . GLN A 1 290 ? -19.074 10.847 42.010 1.00 72.38 290 GLN A C 1
ATOM 2189 O O . GLN A 1 290 ? -19.018 10.805 43.235 1.00 72.38 290 GLN A O 1
ATOM 2194 N N . ALA A 1 291 ? -18.151 11.474 41.277 1.00 67.88 291 ALA A N 1
ATOM 2195 C CA . ALA A 1 291 ? -17.027 12.184 41.881 1.00 67.88 291 ALA A CA 1
ATOM 2196 C C . ALA A 1 291 ? -17.443 13.523 42.520 1.00 67.88 291 ALA A C 1
ATOM 2198 O O . ALA A 1 291 ? -16.826 13.946 43.495 1.00 67.88 291 ALA A O 1
ATOM 2199 N N . ASN A 1 292 ? -18.479 14.177 41.981 1.00 64.31 292 ASN A N 1
ATOM 2200 C CA . ASN A 1 292 ? -18.985 15.457 42.485 1.00 64.31 292 ASN A CA 1
ATOM 2201 C C . ASN A 1 292 ? -20.041 15.292 43.591 1.00 64.31 292 ASN A C 1
ATOM 2203 O O . ASN A 1 292 ? -20.034 16.060 44.552 1.00 64.31 292 ASN A O 1
ATOM 2207 N N . ASP A 1 293 ? -20.906 14.278 43.506 1.00 54.91 293 ASP A N 1
ATOM 2208 C CA . ASP A 1 293 ? -21.922 13.988 44.525 1.00 54.91 293 ASP A CA 1
ATOM 2209 C C . ASP A 1 293 ? -21.362 13.052 45.605 1.00 54.91 293 ASP A C 1
ATOM 2211 O O . ASP A 1 293 ? -21.801 11.915 45.783 1.00 54.91 293 ASP A O 1
ATOM 2215 N N . GLY A 1 294 ? -20.387 13.545 46.372 1.00 48.09 294 GLY A N 1
ATOM 2216 C CA . GLY A 1 294 ? -19.779 12.827 47.500 1.00 48.09 294 GLY A CA 1
ATOM 2217 C C . GLY A 1 294 ? -20.742 12.415 48.627 1.00 48.09 294 GLY A C 1
ATOM 2218 O O . GLY A 1 294 ? -20.301 11.808 49.596 1.00 48.09 294 GLY A O 1
ATOM 2219 N N . GLN A 1 295 ? -22.039 12.714 48.539 1.00 44.84 295 GLN A N 1
ATOM 2220 C CA . GLN A 1 295 ? -23.060 12.318 49.509 1.00 44.84 295 GLN A CA 1
ATOM 2221 C C . GLN A 1 295 ? -24.449 12.587 48.924 1.00 44.84 295 GLN A C 1
ATOM 2223 O O . GLN A 1 295 ? -24.950 13.696 49.024 1.00 44.84 295 GLN A O 1
ATOM 2228 N N . LEU A 1 296 ? -25.057 11.577 48.299 1.00 40.44 296 LEU A N 1
ATOM 2229 C CA . LEU A 1 296 ? -26.501 11.271 48.317 1.00 40.44 296 LEU A CA 1
ATOM 2230 C C . LEU A 1 296 ? -26.730 9.953 47.555 1.00 40.44 296 LEU A C 1
ATOM 2232 O O . LEU A 1 296 ? -27.615 9.809 46.713 1.00 40.44 296 LEU A O 1
ATOM 2236 N N . ALA A 1 297 ? -25.913 8.945 47.871 1.00 37.00 297 ALA A N 1
ATOM 2237 C CA . ALA A 1 297 ? -26.233 7.573 47.527 1.00 37.00 297 ALA A CA 1
ATOM 2238 C C . ALA A 1 297 ? -27.437 7.152 48.381 1.00 37.00 297 ALA A C 1
ATOM 2240 O O . ALA A 1 297 ? -27.284 6.615 49.478 1.00 37.00 297 ALA A O 1
ATOM 2241 N N . PHE A 1 298 ? -28.654 7.366 47.875 1.00 38.12 298 PHE A N 1
ATOM 2242 C CA . PHE A 1 298 ? -29.751 6.474 48.225 1.00 38.12 298 PHE A CA 1
ATOM 2243 C C . PHE A 1 298 ? -29.399 5.112 47.626 1.00 38.12 298 PHE A C 1
ATOM 2245 O O . PHE A 1 298 ? -29.840 4.742 46.540 1.00 38.12 298 PHE A O 1
ATOM 2252 N N . ALA A 1 299 ? -28.573 4.362 48.353 1.00 34.91 299 ALA A N 1
ATOM 2253 C CA . ALA A 1 299 ? -28.533 2.923 48.246 1.00 34.91 299 ALA A CA 1
ATOM 2254 C C . ALA A 1 299 ? -29.926 2.430 48.650 1.00 34.91 299 ALA A C 1
ATOM 2256 O O . ALA A 1 299 ? -30.178 2.091 49.804 1.00 34.91 299 ALA A O 1
ATOM 2257 N N . ARG A 1 300 ? -30.875 2.443 47.709 1.00 38.66 300 ARG A N 1
ATOM 2258 C CA . ARG A 1 300 ? -31.998 1.524 47.808 1.00 38.66 300 ARG A CA 1
ATOM 2259 C C . ARG A 1 300 ? -31.381 0.140 47.642 1.00 38.66 300 ARG A C 1
ATOM 2261 O O . ARG A 1 300 ? -30.785 -0.110 46.591 1.00 38.66 300 ARG A O 1
ATOM 2268 N N . PRO A 1 301 ? -31.493 -0.748 48.645 1.00 34.97 301 PRO A N 1
ATOM 2269 C CA . PRO A 1 301 ? -31.255 -2.157 48.403 1.00 34.97 301 PRO A CA 1
ATOM 2270 C C . PRO A 1 301 ? -32.121 -2.525 47.205 1.00 34.97 301 PRO A C 1
ATOM 2272 O O . PRO A 1 301 ? -33.293 -2.134 47.145 1.00 34.97 301 PRO A O 1
ATOM 2275 N N . CYS A 1 302 ? -31.535 -3.208 46.228 1.00 34.94 302 CYS A N 1
ATOM 2276 C CA . CYS A 1 302 ? -32.331 -3.824 45.182 1.00 34.94 302 CYS A CA 1
ATOM 2277 C C . CYS A 1 302 ? -33.477 -4.589 45.866 1.00 34.94 302 CYS A C 1
ATOM 2279 O O . CYS A 1 302 ? -33.194 -5.380 46.767 1.00 34.94 302 CYS A O 1
ATOM 2281 N N . PRO A 1 303 ? -34.753 -4.402 45.483 1.00 39.94 303 PRO A N 1
ATOM 2282 C CA . PRO A 1 303 ? -35.676 -5.504 45.655 1.00 39.94 303 PRO A CA 1
ATOM 2283 C C . PRO A 1 303 ? -35.066 -6.660 44.865 1.00 39.94 303 PRO A C 1
ATOM 2285 O O . PRO A 1 303 ? -34.687 -6.478 43.702 1.00 39.94 303 PRO A O 1
ATOM 2288 N N . ASP A 1 304 ? -34.883 -7.793 45.540 1.00 37.84 304 ASP A N 1
ATOM 2289 C CA . ASP A 1 304 ? -34.326 -9.013 44.971 1.00 37.84 304 ASP A CA 1
ATOM 2290 C C . ASP A 1 304 ? -34.820 -9.223 43.537 1.00 37.84 304 ASP A C 1
ATOM 2292 O O . ASP A 1 304 ? -35.995 -8.950 43.245 1.00 37.84 304 ASP A O 1
ATOM 2296 N N . PRO A 1 305 ? -33.977 -9.737 42.624 1.00 45.31 305 PRO A N 1
ATOM 2297 C CA . PRO A 1 305 ? -34.461 -10.184 41.336 1.00 45.31 305 PRO A CA 1
ATOM 2298 C C . PRO A 1 305 ? -35.498 -11.275 41.599 1.00 45.31 305 PRO A C 1
ATOM 2300 O O . PRO A 1 305 ? -35.162 -12.431 41.856 1.00 45.31 305 PRO A O 1
ATOM 2303 N N . VAL A 1 306 ? -36.777 -10.889 41.557 1.00 40.56 306 VAL A N 1
ATOM 2304 C CA . VAL A 1 306 ? -37.921 -11.794 41.559 1.00 40.56 306 VAL A CA 1
ATOM 2305 C C . VAL A 1 306 ? -37.565 -12.903 40.593 1.00 40.56 306 VAL A C 1
ATOM 2307 O O . VAL A 1 306 ? -37.362 -12.631 39.408 1.00 40.56 306 VAL A O 1
ATOM 2310 N N . LYS A 1 307 ? -37.422 -14.120 41.132 1.00 44.66 307 LYS A N 1
ATOM 2311 C CA . LYS A 1 307 ? -37.094 -15.362 40.430 1.00 44.66 307 LYS A CA 1
ATOM 2312 C C . LYS A 1 307 ? -37.724 -15.355 39.036 1.00 44.66 307 LYS A C 1
ATOM 2314 O O . LYS A 1 307 ? -38.877 -15.745 38.861 1.00 44.66 307 LYS A O 1
ATOM 2319 N N . ARG A 1 308 ? -36.967 -14.939 38.014 1.00 44.41 308 ARG A N 1
ATOM 2320 C CA . ARG A 1 308 ? -37.373 -15.040 36.606 1.00 44.41 308 ARG A CA 1
ATOM 2321 C C . ARG A 1 308 ? -37.122 -16.466 36.130 1.00 44.41 308 ARG A C 1
ATOM 2323 O O . ARG A 1 308 ? -36.391 -16.703 35.180 1.00 44.41 308 ARG A O 1
ATOM 2330 N N . GLY A 1 309 ? -37.797 -17.420 36.764 1.00 38.16 309 GLY A N 1
ATOM 2331 C CA . GLY A 1 309 ? -37.874 -18.812 36.321 1.00 38.16 309 GLY A CA 1
ATOM 2332 C C . GLY A 1 309 ? -38.813 -19.032 35.128 1.00 38.16 309 GLY A C 1
ATOM 2333 O O . GLY A 1 309 ? -39.234 -20.156 34.896 1.00 38.16 309 GLY A O 1
ATOM 2334 N N . ARG A 1 310 ? -39.201 -17.986 34.381 1.00 45.28 310 ARG A N 1
ATOM 2335 C CA . ARG A 1 310 ? -40.155 -18.107 33.259 1.00 45.28 310 ARG A CA 1
ATOM 2336 C C . ARG A 1 310 ? -39.698 -17.511 31.925 1.00 45.28 310 ARG A C 1
ATOM 2338 O O . ARG A 1 310 ? -40.407 -17.666 30.942 1.00 45.28 310 ARG A O 1
ATOM 2345 N N . SER A 1 311 ? -38.518 -16.892 31.842 1.00 54.00 311 SER A N 1
ATOM 2346 C CA . SER A 1 311 ? -38.052 -16.284 30.580 1.00 54.00 311 SER A CA 1
ATOM 2347 C C . SER A 1 311 ? -37.208 -17.220 29.711 1.00 54.00 311 SER A C 1
ATOM 2349 O O . SER A 1 311 ? -37.177 -17.045 28.496 1.00 54.00 311 SER A O 1
ATOM 2351 N N . LEU A 1 312 ? -36.523 -18.195 30.314 1.00 51.94 312 LEU A N 1
ATOM 2352 C CA . LEU A 1 312 ? -35.595 -19.072 29.596 1.00 51.94 312 LEU A CA 1
ATOM 2353 C C . LEU A 1 312 ? -36.345 -20.159 28.816 1.00 51.94 312 LEU A C 1
ATOM 2355 O O . LEU A 1 312 ? -36.051 -20.362 27.649 1.00 51.94 312 LEU A O 1
ATOM 2359 N N . ALA A 1 313 ? -37.416 -20.724 29.386 1.00 54.56 313 ALA A N 1
ATOM 2360 C CA . ALA A 1 313 ? -38.279 -21.684 28.692 1.00 54.56 313 ALA A CA 1
ATOM 2361 C C . ALA A 1 313 ? -39.042 -21.061 27.506 1.00 54.56 313 ALA A C 1
ATOM 2363 O O . ALA A 1 313 ? -39.247 -21.715 26.488 1.00 54.56 313 ALA A O 1
ATOM 2364 N N . VAL A 1 314 ? -39.441 -19.785 27.607 1.00 57.50 314 VAL A N 1
ATOM 2365 C CA . VAL A 1 314 ? -40.121 -19.073 26.510 1.00 57.50 314 VAL A CA 1
ATOM 2366 C C . VAL A 1 314 ? -39.126 -18.688 25.413 1.00 57.50 314 VAL A C 1
ATOM 2368 O O . VAL A 1 314 ? -39.444 -18.846 24.237 1.00 57.50 314 VAL A O 1
ATOM 2371 N N . MET A 1 315 ? -37.905 -18.265 25.768 1.00 56.41 315 MET A N 1
ATOM 2372 C CA . MET A 1 315 ? -36.851 -18.044 24.774 1.00 56.41 315 MET A CA 1
ATOM 2373 C C . MET A 1 315 ? -36.385 -19.349 24.125 1.00 56.41 315 MET A C 1
ATOM 2375 O O . MET A 1 315 ? -36.257 -19.372 22.909 1.00 56.41 315 MET A O 1
ATOM 2379 N N . GLU A 1 316 ? -36.187 -20.441 24.870 1.00 59.03 316 GLU A N 1
ATOM 2380 C CA . GLU A 1 316 ? -35.829 -21.751 24.303 1.00 59.03 316 GLU A CA 1
ATOM 2381 C C . GLU A 1 316 ? -36.933 -22.304 23.402 1.00 59.03 316 GLU A C 1
ATOM 2383 O O . GLU A 1 316 ? -36.627 -22.817 22.328 1.00 59.03 316 GLU A O 1
ATOM 2388 N N . ALA A 1 317 ? -38.209 -22.128 23.762 1.00 59.91 317 ALA A N 1
ATOM 2389 C CA . ALA A 1 317 ? -39.328 -22.494 22.897 1.00 59.91 317 ALA A CA 1
ATOM 2390 C C . ALA A 1 317 ? -39.365 -21.652 21.608 1.00 59.91 317 ALA A C 1
ATOM 2392 O O . ALA A 1 317 ? -39.606 -22.191 20.528 1.00 59.91 317 ALA A O 1
ATOM 2393 N N . GLN A 1 318 ? -39.066 -20.351 21.684 1.00 62.72 318 GLN A N 1
ATOM 2394 C CA . GLN A 1 318 ? -38.993 -19.477 20.506 1.00 62.72 318 GLN A CA 1
ATOM 2395 C C . GLN A 1 318 ? -37.761 -19.763 19.631 1.00 62.72 318 GLN A C 1
ATOM 2397 O O . GLN A 1 318 ? -37.857 -19.728 18.405 1.00 62.72 318 GLN A O 1
ATOM 2402 N N . LEU A 1 319 ? -36.623 -20.124 20.230 1.00 62.03 319 LEU A N 1
ATOM 2403 C CA . LEU A 1 319 ? -35.401 -20.516 19.520 1.00 62.03 319 LEU A CA 1
ATOM 2404 C C . LEU A 1 319 ? -35.533 -21.913 18.892 1.00 62.03 319 LEU A C 1
ATOM 2406 O O . LEU A 1 319 ? -35.017 -22.145 17.798 1.00 62.03 319 LEU A O 1
ATOM 2410 N N . ALA A 1 320 ? -36.269 -22.827 19.532 1.00 62.72 320 ALA A N 1
ATOM 2411 C CA . ALA A 1 320 ? -36.651 -24.117 18.963 1.00 62.72 320 ALA A CA 1
ATOM 2412 C C . ALA A 1 320 ? -37.646 -23.952 17.800 1.00 62.72 320 ALA A C 1
ATOM 2414 O O . ALA A 1 320 ? -37.461 -24.575 16.754 1.00 62.72 320 ALA A O 1
ATOM 2415 N N . ALA A 1 321 ? -38.630 -23.054 17.925 1.00 60.22 321 ALA A N 1
ATOM 2416 C CA . ALA A 1 321 ? -39.556 -22.716 16.842 1.00 60.22 321 ALA A CA 1
ATOM 2417 C C . ALA A 1 321 ? -38.830 -22.082 15.639 1.00 60.22 321 ALA A C 1
ATOM 2419 O O . ALA A 1 321 ? -39.050 -22.489 14.499 1.00 60.22 321 ALA A O 1
ATOM 2420 N N . ALA A 1 322 ? -37.886 -21.166 15.878 1.00 55.53 322 ALA A N 1
ATOM 2421 C CA . ALA A 1 322 ? -37.067 -20.565 14.823 1.00 55.53 322 ALA A CA 1
ATOM 2422 C C . ALA A 1 322 ? -36.126 -21.582 14.144 1.00 55.53 322 ALA A C 1
ATOM 2424 O O . ALA A 1 322 ? -35.922 -21.534 12.930 1.00 55.53 322 ALA A O 1
ATOM 2425 N N . ARG A 1 323 ? -35.589 -22.554 14.897 1.00 61.34 323 ARG A N 1
ATOM 2426 C CA . ARG A 1 323 ? -34.786 -23.661 14.341 1.00 61.34 323 ARG A CA 1
ATOM 2427 C C . ARG A 1 323 ? -35.623 -24.660 13.536 1.00 61.34 323 ARG A C 1
ATOM 2429 O O . ARG A 1 323 ? -35.102 -25.224 12.576 1.00 61.34 323 ARG A O 1
ATOM 2436 N N . GLY A 1 324 ? -36.899 -24.846 13.876 1.00 51.53 324 GLY A N 1
ATOM 2437 C CA . GLY A 1 324 ? -37.843 -25.648 13.091 1.00 51.53 324 GLY A CA 1
ATOM 2438 C C . GLY A 1 324 ? -38.121 -25.049 11.710 1.00 51.53 324 GLY A C 1
ATOM 2439 O O . GLY A 1 324 ? -38.111 -25.769 10.714 1.00 51.53 324 GLY A O 1
ATOM 2440 N N . ILE A 1 325 ? -38.252 -23.721 11.629 1.00 58.44 325 ILE A N 1
ATOM 2441 C CA . ILE A 1 325 ? -38.487 -22.996 10.367 1.00 58.44 325 ILE A CA 1
ATOM 2442 C C . ILE A 1 325 ? -37.275 -23.096 9.423 1.00 58.44 325 ILE A C 1
ATOM 2444 O O . ILE A 1 325 ? -37.444 -23.208 8.213 1.00 58.44 325 ILE A O 1
ATOM 2448 N N . LEU A 1 326 ? -36.050 -23.131 9.960 1.00 53.72 326 LEU A N 1
ATOM 2449 C CA . LEU A 1 326 ? -34.819 -23.233 9.161 1.00 53.72 326 LEU A CA 1
ATOM 2450 C C . LEU A 1 326 ? -34.434 -24.672 8.762 1.00 53.72 326 LEU A C 1
ATOM 2452 O O . LEU A 1 326 ? -33.611 -24.846 7.866 1.00 53.72 326 LEU A O 1
ATOM 2456 N N . ARG A 1 327 ? -35.011 -25.706 9.394 1.00 51.91 327 ARG A N 1
ATOM 2457 C CA . ARG A 1 327 ? -34.798 -27.125 9.028 1.00 51.91 327 ARG A CA 1
ATOM 2458 C C . ARG A 1 327 ? -35.957 -27.759 8.251 1.00 51.91 327 ARG A C 1
ATOM 2460 O O . ARG A 1 327 ? -35.779 -28.842 7.704 1.00 51.91 327 ARG A O 1
ATOM 2467 N N . GLY A 1 328 ? -37.108 -27.098 8.156 1.00 41.41 328 GLY A N 1
ATOM 2468 C CA . GLY A 1 328 ? -38.288 -27.563 7.422 1.00 41.41 328 GLY A CA 1
ATOM 2469 C C . GLY A 1 328 ? -38.343 -27.099 5.967 1.00 41.41 328 GLY A C 1
ATOM 2470 O O . GLY A 1 328 ? -39.368 -26.593 5.526 1.00 41.41 328 GLY A O 1
ATOM 2471 N N . GLY A 1 329 ? -37.253 -27.251 5.213 1.00 43.41 329 GLY A N 1
ATOM 2472 C CA . GLY A 1 329 ? -37.283 -27.128 3.757 1.00 43.41 329 GLY A CA 1
ATOM 2473 C C . GLY A 1 329 ? -37.878 -28.387 3.129 1.00 43.41 329 GLY A C 1
ATOM 2474 O O . GLY A 1 329 ? -37.138 -29.243 2.659 1.00 43.41 329 GLY A O 1
ATOM 2475 N N . SER A 1 330 ? -39.205 -28.514 3.131 1.00 36.72 330 SER A N 1
ATOM 2476 C CA . SER A 1 330 ? -39.913 -29.465 2.271 1.00 36.72 330 SER A CA 1
ATOM 2477 C C . SER A 1 330 ? -41.153 -28.794 1.690 1.00 36.72 330 SER A C 1
ATOM 2479 O O . SER A 1 330 ? -42.084 -28.422 2.401 1.00 36.72 330 SER A O 1
ATOM 2481 N N . LEU A 1 331 ? -41.091 -28.574 0.378 1.00 40.69 331 LEU A N 1
ATOM 2482 C CA . LEU A 1 331 ? -42.159 -28.056 -0.470 1.00 40.69 331 LEU A CA 1
ATOM 2483 C C . LEU A 1 331 ? -43.416 -28.938 -0.349 1.00 40.69 331 LEU A C 1
ATOM 2485 O O . LEU A 1 331 ? -43.291 -30.159 -0.467 1.00 40.69 331 LEU A O 1
ATOM 2489 N N . PRO A 1 332 ? -44.630 -28.374 -0.216 1.00 38.28 332 PRO A N 1
ATOM 2490 C CA . PRO A 1 332 ? -45.842 -29.159 -0.359 1.00 38.28 332 PRO A CA 1
ATOM 2491 C C . PRO A 1 332 ? -46.125 -29.370 -1.851 1.00 38.28 332 PRO A C 1
ATOM 2493 O O . PRO A 1 332 ? -46.644 -28.493 -2.541 1.00 38.28 332 PRO A O 1
ATOM 2496 N N . ALA A 1 333 ? -45.768 -30.550 -2.351 1.00 39.47 333 ALA A N 1
ATOM 2497 C CA . ALA A 1 333 ? -46.370 -31.118 -3.547 1.00 39.47 333 ALA A CA 1
ATOM 2498 C C . ALA A 1 333 ? -47.610 -31.932 -3.146 1.00 39.47 333 ALA A C 1
ATOM 2500 O O . ALA A 1 333 ? -47.611 -32.601 -2.116 1.00 39.47 333 ALA A O 1
ATOM 2501 N N . HIS A 1 334 ? -48.612 -31.904 -4.025 1.00 34.09 334 HIS A N 1
ATOM 2502 C CA . HIS A 1 334 ? -49.853 -32.689 -4.029 1.00 34.09 334 HIS A CA 1
ATOM 2503 C C . HIS A 1 334 ? -51.087 -32.068 -3.359 1.00 34.09 334 HIS A C 1
ATOM 2505 O O . HIS A 1 334 ? -51.573 -32.474 -2.308 1.00 34.09 334 HIS A O 1
ATOM 2511 N N . LEU A 1 335 ? -51.699 -31.167 -4.135 1.00 38.31 335 LEU A N 1
ATOM 2512 C CA . LEU A 1 335 ? -53.103 -31.304 -4.531 1.00 38.31 335 LEU A CA 1
ATOM 2513 C C . LEU A 1 335 ? -53.468 -32.786 -4.745 1.00 38.31 335 LEU A C 1
ATOM 2515 O O . LEU A 1 335 ? -52.807 -33.464 -5.534 1.00 38.31 335 LEU A O 1
ATOM 2519 N N . THR A 1 336 ? -54.526 -33.270 -4.091 1.00 37.28 336 THR A N 1
ATOM 2520 C CA . THR A 1 336 ? -55.787 -33.786 -4.685 1.00 37.28 336 THR A CA 1
ATOM 2521 C C . THR A 1 336 ? -56.482 -34.723 -3.677 1.00 37.28 336 THR A C 1
ATOM 2523 O O . THR A 1 336 ? -55.806 -35.538 -3.059 1.00 37.28 336 THR A O 1
ATOM 2526 N N . ARG A 1 337 ? -57.829 -34.660 -3.625 1.00 30.67 337 ARG A N 1
ATOM 2527 C CA . ARG A 1 337 ? -58.832 -35.436 -2.837 1.00 30.67 337 ARG A CA 1
ATOM 2528 C C . ARG A 1 337 ? -59.213 -34.804 -1.490 1.00 30.67 337 ARG A C 1
ATOM 2530 O O . ARG A 1 337 ? -58.345 -34.495 -0.698 1.00 30.67 337 ARG A O 1
ATOM 2537 N N . CYS A 1 338 ? -60.479 -34.572 -1.137 1.00 29.78 338 CYS A N 1
ATOM 2538 C CA . CYS A 1 338 ? -61.779 -35.060 -1.611 1.00 29.78 338 CYS A CA 1
ATOM 2539 C C . CYS A 1 338 ? -62.862 -34.009 -1.295 1.00 29.78 338 CYS A C 1
ATOM 2541 O O . CYS A 1 338 ? -62.841 -33.455 -0.202 1.00 29.78 338 CYS A O 1
ATOM 2543 N N . ALA A 1 339 ? -63.851 -33.827 -2.177 1.00 34.72 339 ALA A N 1
ATOM 2544 C CA . ALA A 1 339 ? -65.211 -33.430 -1.789 1.00 34.72 339 ALA A CA 1
ATOM 2545 C C . ALA A 1 339 ? -66.216 -33.760 -2.912 1.00 34.72 339 ALA A C 1
ATOM 2547 O O . ALA A 1 339 ? -66.391 -33.017 -3.871 1.00 34.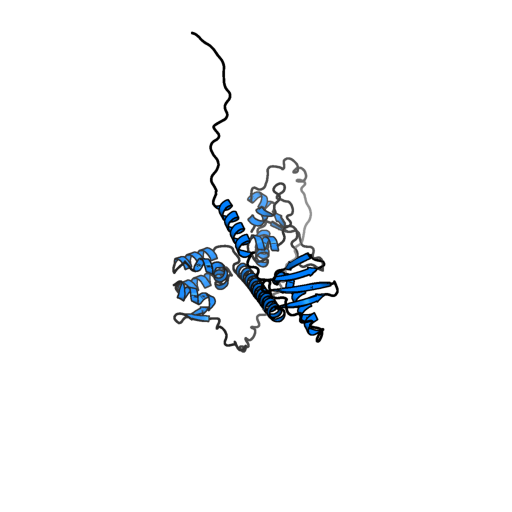72 339 ALA A O 1
ATOM 2548 N N . THR A 1 340 ? -66.813 -34.944 -2.782 1.00 38.00 340 THR A N 1
ATOM 2549 C CA . THR A 1 340 ? -68.229 -35.287 -3.014 1.00 38.00 340 THR A CA 1
ATOM 2550 C C . THR A 1 340 ? -69.167 -34.253 -3.661 1.00 38.00 340 THR A C 1
ATOM 2552 O O . THR A 1 340 ? -69.449 -33.212 -3.071 1.00 38.00 340 THR A O 1
ATOM 2555 N N . ARG A 1 341 ? -69.857 -34.678 -4.732 1.00 34.88 341 ARG A N 1
ATOM 2556 C CA . ARG A 1 341 ? -71.314 -34.492 -4.884 1.00 34.88 341 ARG A CA 1
ATOM 2557 C C . ARG A 1 341 ? -71.926 -35.602 -5.769 1.00 34.88 341 ARG A C 1
ATOM 2559 O O . ARG A 1 341 ? -71.201 -36.141 -6.602 1.00 34.88 341 ARG A O 1
ATOM 2566 N N . PRO A 1 342 ? -73.205 -35.978 -5.566 1.00 49.69 342 PRO A N 1
ATOM 2567 C CA . PRO A 1 342 ? -73.794 -37.199 -6.107 1.00 49.69 342 PRO A CA 1
ATOM 2568 C C . PRO A 1 342 ? -74.735 -36.965 -7.304 1.00 49.69 342 PRO A C 1
ATOM 2570 O O . PRO A 1 342 ? -75.191 -35.849 -7.538 1.00 49.69 342 PRO A O 1
ATOM 2573 N N . ALA A 1 343 ? -75.112 -38.104 -7.895 1.00 38.31 343 ALA A N 1
ATOM 2574 C CA . ALA A 1 343 ? -76.389 -38.425 -8.539 1.00 38.31 343 ALA A CA 1
ATOM 2575 C C . ALA A 1 343 ? -76.632 -38.032 -10.010 1.00 38.31 343 ALA A C 1
ATOM 2577 O O . ALA A 1 343 ? -76.360 -36.915 -10.436 1.00 38.31 343 ALA A O 1
ATOM 2578 N N . LEU A 1 344 ? -77.329 -38.980 -10.665 1.00 40.22 344 LEU A N 1
ATOM 2579 C CA . LEU A 1 344 ? -78.070 -38.944 -11.937 1.00 40.22 344 LEU A CA 1
ATOM 2580 C C . LEU A 1 344 ? -77.225 -39.263 -13.188 1.00 40.22 344 LEU A C 1
ATOM 2582 O O . LEU A 1 344 ? -76.130 -38.745 -13.323 1.00 40.22 344 LEU A O 1
ATOM 2586 N N . GLN A 1 345 ? -77.635 -40.048 -14.187 1.00 39.34 345 GLN A N 1
ATOM 2587 C CA . GLN A 1 345 ? -78.779 -40.925 -14.471 1.00 39.34 345 GLN A CA 1
ATOM 2588 C C . GLN A 1 345 ? -78.578 -41.369 -15.940 1.00 39.34 345 GLN A C 1
ATOM 2590 O O . GLN A 1 345 ? -78.192 -40.533 -16.749 1.00 39.34 345 GLN A O 1
ATOM 2595 N N . GLY A 1 346 ? -78.884 -42.625 -16.288 1.00 38.00 346 GLY A N 1
ATOM 2596 C CA . GLY A 1 346 ? -79.001 -43.102 -17.682 1.00 38.00 346 GLY A CA 1
ATOM 2597 C C . GLY A 1 346 ? -77.662 -43.407 -18.372 1.00 38.00 346 GLY A C 1
ATOM 2598 O O . GLY A 1 346 ? -76.688 -42.694 -18.195 1.00 38.00 346 GLY A O 1
ATOM 2599 N N . GLY A 1 347 ? -77.500 -44.478 -19.138 1.00 42.53 347 GLY A N 1
ATOM 2600 C CA . GLY A 1 347 ? -78.504 -45.274 -19.829 1.00 42.53 347 GLY A CA 1
ATOM 2601 C C . GLY A 1 347 ? -78.049 -45.455 -21.276 1.00 42.53 347 GLY A C 1
ATOM 2602 O O . GLY A 1 347 ? -77.932 -44.465 -21.984 1.00 42.53 347 GLY A O 1
ATOM 2603 N N . GLU A 1 348 ? -77.827 -46.719 -21.640 1.00 43.06 348 GLU A N 1
ATOM 2604 C CA . GLU A 1 348 ? -77.990 -47.310 -22.979 1.00 43.06 348 GLU A CA 1
ATOM 2605 C C . GLU A 1 348 ? -77.039 -46.908 -24.121 1.00 43.06 348 GLU A C 1
ATOM 2607 O O . GLU A 1 348 ? -76.832 -45.735 -24.424 1.00 43.06 348 GLU A O 1
ATOM 2612 N N . GLY A 1 349 ? -76.534 -47.940 -24.810 1.00 44.53 349 GLY A N 1
ATOM 2613 C CA . GLY A 1 349 ? -75.884 -47.852 -26.119 1.00 44.53 349 GLY A CA 1
ATOM 2614 C C . GLY A 1 349 ? -74.668 -48.742 -26.249 1.00 44.53 349 GLY A C 1
ATOM 2615 O O . GLY A 1 349 ? -73.570 -48.156 -26.344 1.00 44.53 349 GLY A O 1
#

Foldseek 3Di:
DVVVCVVPFADLVHQQDWTDDWLVRVCVVQQHDSVVVVVVVVVCVVVQQKDFDDDDDDPPDDCGGGTMGGGPVNCVVVVSPPPPDPDDPDDDDDDDDDDDDDDDDDDDDDDPPDDPPPDPPPPPDDPDDPDDDQWDQDPNDTDGPLCNCCCVPQVEDPVLVVVLQVLCVVLPHGLSLVCLLCVVVLNVHHYPRSSVVSVVVSPDPHRSNSVSVVVVVVVVVVVVVVVVVVVLVVLLVVLLVVQAQPWDQDPQRWIWHRHPAWIWIDDPNDIDTDGSSVCVVVSVVVVVVCVPCVDDPPPPPPPPPPPPPPPPVVVVVVVVVVVCVVPPPDDDDDDDDDDDDDDDDDDDD